Protein AF-A0A2G2LSQ3-F1 (afdb_monomer)

Secondary structure (DSSP, 8-state):
-PPPHHHHHHHHHHHHHHHHHHHHHHHHHH--TT--TT-TT-GGGGGS-HHHHHHHHHHHHHHTTHHHHHHHHHHHHHGGG-HHHHHHHHHHHHHHHHHHHHHHHHHHHHHHHHHHHHTTSS-HHHHHHHHHHHHHHHHHHHHHHHHHHHHHHHHHHTT-SSS-GGGGGG-HHHHHHHHHHHHHH-HHHHTTTGGGHHHHHHHHHHHHHHHHHHHSPPS--

Foldseek 3Di:
DQDWLVLLLVLLVLLLVLLVQLLQLLCLLQADLVFPVPPPLSLSLLVRDLVSLVSSLCSNLVSLQSNLSNLLSQLSQLPQLPNVLSVVSSVLRNVLSVLVSVLSNLSSVLSVQSNCVVVVNHDSVVNVVSCVVRVVSVVSSVVSQVSSLVSLLVSLCVVRGLDHNVCNCLRLVNQLVVLVVCCVVPVSVSSSQNSSSSSSSSSVNSVVSSVSSVVDDTPPD

Structure (mmCIF, N/CA/C/O backbone):
data_AF-A0A2G2LSQ3-F1
#
_entry.id   AF-A0A2G2LSQ3-F1
#
loop_
_atom_site.group_PDB
_atom_site.id
_atom_site.type_symbol
_atom_site.label_atom_id
_atom_site.label_alt_id
_atom_site.label_comp_id
_atom_site.label_asym_id
_atom_site.label_entity_id
_atom_site.label_seq_id
_atom_site.pdbx_PDB_ins_code
_atom_site.Cartn_x
_atom_site.Cartn_y
_atom_site.Cartn_z
_atom_site.occupancy
_atom_site.B_iso_or_equiv
_atom_site.auth_seq_id
_atom_site.auth_comp_id
_atom_site.auth_asym_id
_atom_site.auth_atom_id
_atom_site.pdbx_PDB_model_num
ATOM 1 N N . MET A 1 1 ? -11.270 12.150 25.587 1.00 50.59 1 MET A N 1
ATOM 2 C CA . MET A 1 1 ? -12.372 12.350 24.628 1.00 50.59 1 MET A CA 1
ATOM 3 C C . MET A 1 1 ? -12.468 11.132 23.730 1.00 50.59 1 MET A C 1
ATOM 5 O O . MET A 1 1 ? -11.438 10.625 23.282 1.00 50.59 1 MET A O 1
ATOM 9 N N . THR A 1 2 ? -13.680 10.619 23.575 1.00 69.19 2 THR A N 1
ATOM 10 C CA . THR A 1 2 ? -14.031 9.554 22.632 1.00 69.19 2 THR A CA 1
ATOM 11 C C . THR A 1 2 ? -14.229 10.207 21.262 1.00 69.19 2 THR A C 1
ATOM 13 O O . THR A 1 2 ? -14.786 11.299 21.204 1.00 69.19 2 THR A O 1
ATOM 16 N N . GLU A 1 3 ? -13.708 9.620 20.181 1.00 82.12 3 GLU A N 1
ATOM 17 C CA . GLU A 1 3 ? -13.888 10.207 18.843 1.00 82.12 3 GLU A CA 1
ATOM 18 C C . GLU A 1 3 ? -15.335 10.070 18.394 1.00 82.12 3 GLU A C 1
ATOM 20 O O . GLU A 1 3 ? -15.947 9.019 18.596 1.00 82.12 3 GLU A O 1
ATOM 25 N N . THR A 1 4 ? -15.848 11.100 17.726 1.00 88.81 4 THR A N 1
ATOM 26 C CA . THR A 1 4 ? -17.188 11.031 17.143 1.00 88.81 4 THR A CA 1
ATOM 27 C C . THR A 1 4 ? -17.226 10.003 16.013 1.00 88.81 4 THR A C 1
ATOM 29 O O . THR A 1 4 ? -16.234 9.774 15.308 1.00 88.81 4 THR A O 1
ATOM 32 N N . LYS A 1 5 ? -18.407 9.423 15.779 1.00 91.81 5 LYS A N 1
ATOM 33 C CA . LYS A 1 5 ? -18.645 8.531 14.639 1.00 91.81 5 LYS A CA 1
ATOM 34 C C . LYS A 1 5 ? -18.251 9.181 13.309 1.00 91.81 5 LYS A C 1
ATOM 36 O O . LYS A 1 5 ? -17.610 8.535 12.485 1.00 91.81 5 LYS A O 1
ATOM 41 N N . SER A 1 6 ? -18.594 10.458 13.120 1.00 93.81 6 SER A N 1
ATOM 42 C CA . SER A 1 6 ? -18.275 11.212 11.900 1.00 93.81 6 SER A CA 1
ATOM 43 C C . SER A 1 6 ? -16.767 11.251 11.638 1.00 93.81 6 SER A C 1
ATOM 45 O O . SER A 1 6 ? -16.315 10.912 10.544 1.00 93.81 6 SER A O 1
ATOM 47 N N . THR A 1 7 ? -15.971 11.547 12.671 1.00 96.38 7 THR A N 1
ATOM 48 C CA . THR A 1 7 ? -14.506 11.567 12.575 1.00 96.38 7 THR A CA 1
ATOM 49 C C . THR A 1 7 ? -13.942 10.194 12.199 1.00 96.38 7 THR A C 1
ATOM 51 O O . THR A 1 7 ? -13.053 10.097 11.348 1.00 96.38 7 THR A O 1
ATOM 54 N N . LEU A 1 8 ? -14.462 9.114 12.794 1.00 96.94 8 LEU A N 1
ATOM 55 C CA . LEU A 1 8 ? -14.026 7.750 12.477 1.00 96.94 8 LEU A CA 1
ATOM 56 C C . LEU A 1 8 ? -14.356 7.372 11.030 1.00 96.94 8 LEU A C 1
ATOM 58 O O . LEU A 1 8 ? -13.499 6.840 10.334 1.00 96.94 8 LEU A O 1
ATOM 62 N N . VAL A 1 9 ? -15.560 7.680 10.553 1.00 98.06 9 VAL A N 1
ATOM 63 C CA . VAL A 1 9 ? -15.958 7.392 9.169 1.00 98.06 9 VAL A CA 1
ATOM 64 C C . VAL A 1 9 ? -15.111 8.191 8.183 1.00 98.06 9 VAL A C 1
ATOM 66 O O . VAL A 1 9 ? -14.545 7.615 7.258 1.00 98.06 9 VAL A O 1
ATOM 69 N N . PHE A 1 10 ? -14.970 9.499 8.396 1.00 98.19 10 PHE A N 1
ATOM 70 C CA . PHE A 1 10 ? -14.227 10.371 7.489 1.00 98.19 10 PHE A CA 1
ATOM 71 C C . PHE A 1 10 ? -12.748 9.977 7.385 1.00 98.19 10 PHE A C 1
ATOM 73 O O . PHE A 1 10 ? -12.207 9.864 6.288 1.00 98.19 10 PHE A O 1
ATOM 80 N N . SER A 1 11 ? -12.103 9.687 8.515 1.00 98.44 11 SER A N 1
ATOM 81 C CA . SER A 1 11 ? -10.711 9.217 8.528 1.00 98.44 11 SER A CA 1
ATOM 82 C C . SER A 1 11 ? -10.531 7.846 7.862 1.00 98.44 11 SER A C 1
ATOM 84 O O . SER A 1 11 ? -9.532 7.632 7.174 1.00 98.44 11 SER A O 1
ATOM 86 N N . GLY A 1 12 ? -11.507 6.942 8.000 1.00 98.50 12 GLY A N 1
ATOM 87 C CA . GLY A 1 12 ? -11.527 5.662 7.288 1.00 98.50 12 GLY A CA 1
ATOM 88 C C . GLY A 1 12 ? -11.655 5.838 5.773 1.00 98.50 12 GLY A C 1
ATOM 89 O O . GLY A 1 12 ? -10.897 5.231 5.016 1.00 98.50 12 GLY A O 1
ATOM 90 N N . LEU A 1 13 ? -12.533 6.746 5.329 1.00 98.75 13 LEU A N 1
ATOM 91 C CA . LEU A 1 13 ? -12.680 7.109 3.916 1.00 98.75 13 LEU A CA 1
ATOM 92 C C . LEU A 1 13 ? -11.405 7.733 3.340 1.00 98.75 13 LEU A C 1
ATOM 94 O O . LEU A 1 13 ? -11.051 7.429 2.204 1.00 98.75 13 LEU A O 1
ATOM 98 N N . ILE A 1 14 ? -10.682 8.550 4.113 1.00 98.81 14 ILE A N 1
ATOM 99 C CA . ILE A 1 14 ? -9.376 9.078 3.693 1.00 98.81 14 ILE A CA 1
ATOM 100 C C . ILE A 1 14 ? -8.358 7.945 3.524 1.00 98.81 14 ILE A C 1
ATOM 102 O O . ILE A 1 14 ? -7.643 7.923 2.526 1.00 98.81 14 ILE A O 1
ATOM 106 N N . GLY A 1 15 ? -8.309 6.985 4.453 1.00 98.69 15 GLY A N 1
ATOM 107 C CA . GLY A 1 15 ? -7.459 5.798 4.315 1.00 98.69 15 GLY A CA 1
ATOM 108 C C . GLY A 1 15 ? -7.801 4.974 3.070 1.00 98.69 15 GLY A C 1
ATOM 109 O O . GLY A 1 15 ? -6.910 4.579 2.320 1.00 98.69 15 GLY A O 1
ATOM 110 N N . LEU A 1 16 ? -9.093 4.772 2.798 1.00 98.81 16 LEU A N 1
ATOM 111 C CA . LEU A 1 16 ? -9.562 4.091 1.591 1.00 98.81 16 LEU A CA 1
ATOM 112 C C . LEU A 1 16 ? -9.162 4.853 0.320 1.00 98.81 16 LEU A C 1
ATOM 114 O O . LEU A 1 16 ? -8.642 4.250 -0.616 1.00 98.81 16 LEU A O 1
ATOM 118 N N . ALA A 1 17 ? -9.351 6.174 0.297 1.00 98.75 17 ALA A N 1
ATOM 119 C CA . ALA A 1 17 ? -8.919 7.017 -0.811 1.00 98.75 17 ALA A CA 1
ATOM 120 C C . ALA A 1 17 ? -7.400 6.925 -1.022 1.00 98.75 17 ALA A C 1
ATOM 122 O O . ALA A 1 17 ? -6.960 6.780 -2.158 1.00 98.75 17 ALA A O 1
ATOM 123 N N . ALA A 1 18 ? -6.607 6.923 0.055 1.00 98.62 18 ALA A N 1
ATOM 124 C CA . ALA A 1 18 ? -5.162 6.714 -0.012 1.00 98.62 18 ALA A CA 1
ATOM 125 C C . ALA A 1 18 ? -4.829 5.392 -0.715 1.00 98.62 18 ALA A C 1
ATOM 127 O O . ALA A 1 18 ? -4.071 5.382 -1.681 1.00 98.62 18 ALA A O 1
ATOM 128 N N . ALA A 1 19 ? -5.445 4.288 -0.287 1.00 98.56 19 ALA A N 1
ATOM 129 C CA . ALA A 1 19 ? -5.182 2.973 -0.860 1.00 98.56 19 ALA A CA 1
ATOM 130 C C . ALA A 1 19 ? -5.569 2.867 -2.339 1.00 98.56 19 ALA A C 1
ATOM 132 O O . ALA A 1 19 ? -4.822 2.296 -3.133 1.00 98.56 19 ALA A O 1
ATOM 133 N N . LEU A 1 20 ? -6.695 3.463 -2.734 1.00 98.69 20 LEU A N 1
ATOM 134 C CA . LEU A 1 20 ? -7.134 3.470 -4.128 1.00 98.69 20 LEU A CA 1
ATOM 135 C C . LEU A 1 20 ? -6.245 4.354 -5.010 1.00 98.69 20 LEU A C 1
ATOM 137 O O . LEU A 1 20 ? -5.853 3.934 -6.098 1.00 98.69 20 LEU A O 1
ATOM 141 N N . LEU A 1 21 ? -5.893 5.557 -4.551 1.00 98.62 21 LEU A N 1
ATOM 142 C CA . LEU A 1 21 ? -5.072 6.496 -5.318 1.00 98.62 21 LEU A CA 1
ATOM 143 C C . LEU A 1 21 ? -3.624 6.009 -5.434 1.00 98.62 21 LEU A C 1
ATOM 145 O O . LEU A 1 21 ? -3.086 5.959 -6.539 1.00 98.62 21 LEU A O 1
ATOM 149 N N . VAL A 1 22 ? -3.012 5.576 -4.327 1.00 98.56 22 VAL A N 1
ATOM 150 C CA . VAL A 1 22 ? -1.654 5.012 -4.341 1.00 98.56 22 VAL A CA 1
ATOM 151 C C . VAL A 1 22 ? -1.624 3.703 -5.120 1.00 98.56 22 VAL A C 1
ATOM 153 O O . VAL A 1 22 ? -0.727 3.524 -5.936 1.00 98.56 22 VAL A O 1
ATOM 156 N N . GLY A 1 23 ? -2.624 2.833 -4.955 1.00 98.19 23 GLY A N 1
ATOM 157 C CA . GLY A 1 23 ? -2.755 1.614 -5.753 1.00 98.19 23 GLY A CA 1
ATOM 158 C C . GLY A 1 23 ? -2.879 1.903 -7.248 1.00 98.19 23 GLY A C 1
ATOM 159 O O . GLY A 1 23 ? -2.227 1.251 -8.055 1.00 98.19 23 GLY A O 1
ATOM 160 N N . THR A 1 24 ? -3.638 2.929 -7.635 1.00 98.50 24 THR A N 1
ATOM 161 C CA . THR A 1 24 ? -3.729 3.359 -9.039 1.00 98.50 24 THR A CA 1
ATOM 162 C C . THR A 1 24 ? -2.384 3.882 -9.546 1.00 98.50 24 THR A C 1
ATOM 164 O O . THR A 1 24 ? -1.952 3.517 -10.638 1.00 98.50 24 THR A O 1
ATOM 167 N N . GLY A 1 25 ? -1.685 4.696 -8.750 1.00 98.50 25 GLY A N 1
ATOM 168 C CA . GLY A 1 25 ? -0.350 5.183 -9.096 1.00 98.50 25 GLY A CA 1
ATOM 169 C C . GLY A 1 25 ? 0.663 4.046 -9.249 1.00 98.50 25 GLY A C 1
ATOM 170 O O . GLY A 1 25 ? 1.401 3.993 -10.231 1.00 98.50 25 GLY A O 1
ATOM 171 N N . GLU A 1 26 ? 0.638 3.079 -8.336 1.00 97.81 26 GLU A N 1
ATOM 172 C CA . GLU A 1 26 ? 1.460 1.874 -8.389 1.00 97.81 26 GLU A CA 1
ATOM 173 C C . GLU A 1 26 ? 1.161 1.013 -9.620 1.00 97.81 26 GLU A C 1
ATOM 175 O O . GLU A 1 26 ? 2.084 0.565 -10.305 1.00 97.81 26 GLU A O 1
ATOM 180 N N . TYR A 1 27 ? -0.115 0.846 -9.962 1.00 97.50 27 TYR A N 1
ATOM 181 C CA . TYR A 1 27 ? -0.526 0.145 -11.172 1.00 97.50 27 TYR A CA 1
ATOM 182 C C . TYR A 1 27 ? 0.035 0.824 -12.428 1.00 97.50 27 TYR A C 1
ATOM 184 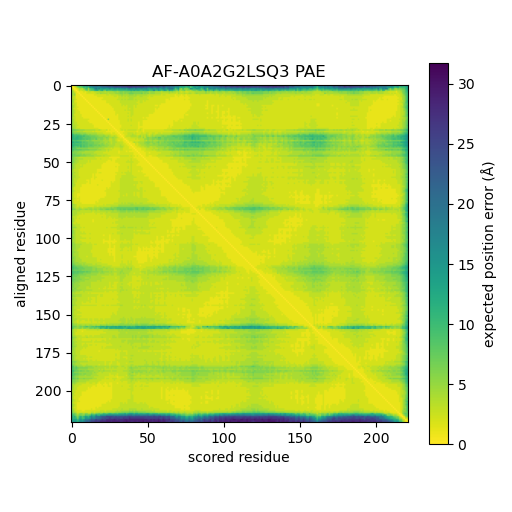O O . TYR A 1 27 ? 0.612 0.173 -13.302 1.00 97.50 27 TYR A O 1
ATOM 192 N N . LEU A 1 28 ? -0.063 2.154 -12.511 1.00 98.12 28 LEU A N 1
ATOM 193 C CA . LEU A 1 28 ? 0.515 2.917 -13.616 1.00 98.12 28 LEU A CA 1
ATOM 194 C C . LEU A 1 28 ? 2.035 2.721 -13.708 1.00 98.12 28 LEU A C 1
ATOM 196 O O . LEU A 1 28 ? 2.534 2.541 -14.817 1.00 98.12 28 LEU A O 1
ATOM 200 N N . LEU A 1 29 ? 2.730 2.678 -12.568 1.00 97.56 29 LEU A N 1
ATOM 201 C CA . LEU A 1 29 ? 4.185 2.527 -12.479 1.00 97.56 29 LEU A CA 1
ATOM 202 C C . LEU A 1 29 ? 4.710 1.137 -12.844 1.00 97.56 29 LEU A C 1
ATOM 204 O O . LEU A 1 29 ? 5.862 1.037 -13.256 1.00 97.56 29 LEU A O 1
ATOM 208 N N . GLN A 1 30 ? 3.931 0.073 -12.627 1.00 94.56 30 GLN A N 1
ATOM 209 C CA . GLN A 1 30 ? 4.481 -1.290 -12.616 1.00 94.56 30 GLN A CA 1
ATOM 210 C C . GLN A 1 30 ? 3.722 -2.301 -13.469 1.00 94.56 30 GLN A C 1
ATOM 212 O O . GLN A 1 30 ? 4.318 -3.301 -13.865 1.00 94.56 30 GLN A O 1
ATOM 217 N N . PHE A 1 31 ? 2.433 -2.085 -13.746 1.00 95.56 31 PHE A N 1
ATOM 218 C CA . PHE A 1 31 ? 1.625 -3.093 -14.427 1.00 95.56 31 PHE A CA 1
ATOM 219 C C . PHE A 1 31 ? 2.124 -3.347 -15.853 1.00 95.56 31 PHE A C 1
ATOM 221 O O . PHE A 1 31 ? 2.188 -2.424 -16.677 1.00 95.56 31 PHE A O 1
ATOM 228 N N . SER A 1 32 ? 2.385 -4.619 -16.142 1.00 92.75 32 SER A N 1
ATOM 229 C CA . SER A 1 32 ? 2.621 -5.139 -17.480 1.00 92.75 32 SER A CA 1
ATOM 230 C C . SER A 1 32 ? 1.603 -6.245 -17.779 1.00 92.75 32 SER A C 1
ATOM 232 O O . SER A 1 32 ? 1.489 -7.189 -16.992 1.00 92.75 32 SER A O 1
ATOM 234 N N . PRO A 1 33 ? 0.887 -6.196 -18.917 1.00 88.38 33 PRO A N 1
ATOM 235 C CA . PRO A 1 33 ? -0.039 -7.263 -19.293 1.00 88.38 33 PRO A CA 1
ATOM 236 C C . PRO A 1 33 ? 0.675 -8.596 -19.565 1.00 88.38 33 PRO A C 1
ATOM 238 O O . PRO A 1 33 ? 0.053 -9.647 -19.467 1.00 88.38 33 PRO A O 1
ATOM 241 N N . THR A 1 34 ? 1.976 -8.569 -19.875 1.00 86.75 34 THR A N 1
ATOM 242 C CA . THR A 1 34 ? 2.799 -9.774 -20.063 1.00 86.75 34 THR A CA 1
ATOM 243 C C . THR A 1 34 ? 3.348 -10.335 -18.746 1.00 86.75 34 THR A C 1
ATOM 245 O O . THR A 1 34 ? 4.009 -11.371 -18.750 1.00 86.75 34 THR A O 1
ATOM 248 N N . GLY A 1 35 ? 3.078 -9.678 -17.612 1.00 86.38 35 GLY A N 1
ATOM 249 C CA . GLY A 1 35 ? 3.615 -10.057 -16.310 1.00 86.38 35 GLY A CA 1
ATOM 250 C C . GLY A 1 35 ? 5.127 -9.840 -16.224 1.00 86.38 35 GLY A C 1
ATOM 251 O O . GLY A 1 35 ? 5.632 -8.792 -16.622 1.00 86.38 35 GLY A O 1
ATOM 252 N N . GLY A 1 36 ? 5.842 -10.824 -15.671 1.00 86.38 36 GLY A N 1
ATOM 253 C CA . GLY A 1 36 ? 7.302 -10.776 -15.514 1.00 86.38 36 GLY A CA 1
ATOM 254 C C . GLY A 1 36 ? 7.793 -10.222 -14.176 1.00 86.38 36 GLY A C 1
ATOM 255 O O . GLY A 1 36 ? 8.992 -10.077 -14.002 1.00 86.38 36 GLY A O 1
ATOM 25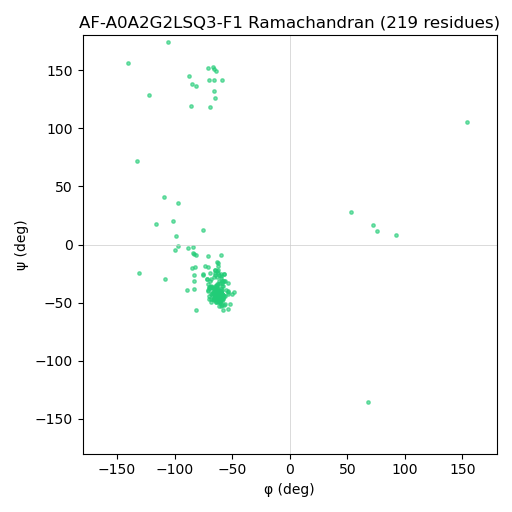6 N N . TYR A 1 37 ? 6.904 -9.983 -13.205 1.00 87.69 37 TYR A N 1
ATOM 257 C CA . TYR A 1 37 ? 7.212 -9.335 -11.916 1.00 87.69 37 TYR A CA 1
ATOM 258 C C . TYR A 1 37 ? 8.258 -10.043 -11.030 1.00 87.69 37 TYR A C 1
ATOM 260 O O . TYR A 1 37 ? 8.650 -9.495 -10.004 1.00 87.69 37 TYR A O 1
ATOM 268 N N . GLY A 1 38 ? 8.674 -11.260 -11.389 1.00 83.88 38 GLY A N 1
ATOM 269 C CA . GLY A 1 38 ? 9.741 -12.007 -10.717 1.00 83.88 38 GLY A CA 1
ATOM 270 C C . GLY A 1 38 ? 11.114 -11.898 -11.386 1.00 83.88 38 GLY A C 1
ATOM 271 O O . GLY A 1 38 ? 12.056 -12.509 -10.893 1.00 83.88 38 GLY A O 1
ATOM 272 N N . ASP A 1 39 ? 11.240 -11.176 -12.503 1.00 87.38 39 ASP A N 1
ATOM 273 C CA . ASP A 1 39 ? 12.524 -10.993 -13.186 1.00 87.38 39 ASP A CA 1
ATOM 274 C C . ASP A 1 39 ? 13.471 -10.114 -12.336 1.00 87.38 39 ASP A C 1
ATOM 276 O O . ASP A 1 39 ? 13.179 -8.945 -12.078 1.00 87.38 39 ASP A O 1
ATOM 280 N N . PRO A 1 40 ? 14.632 -10.623 -11.894 1.00 82.38 40 PRO A N 1
ATOM 281 C CA . PRO A 1 40 ? 15.561 -9.832 -11.086 1.00 82.38 40 PRO A CA 1
ATOM 282 C C . PRO A 1 40 ? 16.121 -8.603 -11.825 1.00 82.38 40 PRO A C 1
ATOM 284 O O . PRO A 1 40 ? 16.663 -7.706 -11.183 1.00 82.38 40 PRO A O 1
ATOM 287 N N . ASN A 1 41 ? 15.982 -8.543 -13.154 1.00 86.75 41 ASN A N 1
ATOM 288 C CA . ASN A 1 41 ? 16.489 -7.460 -13.993 1.00 86.75 41 ASN A CA 1
ATOM 289 C C . ASN A 1 41 ? 15.426 -6.416 -14.366 1.00 86.75 41 ASN A C 1
ATOM 291 O O . ASN A 1 41 ? 15.697 -5.550 -15.192 1.00 86.75 41 ASN A O 1
ATOM 295 N N . TYR A 1 42 ? 14.217 -6.482 -13.798 1.00 91.00 42 TYR A N 1
ATOM 296 C CA . TYR A 1 42 ? 13.126 -5.534 -14.070 1.00 91.00 42 TYR A CA 1
ATOM 297 C C . TYR A 1 42 ? 12.774 -5.360 -15.559 1.00 91.00 42 TYR A C 1
ATOM 299 O O . TYR A 1 42 ? 12.260 -4.310 -15.954 1.00 91.00 42 TYR A O 1
ATOM 307 N N . GLY A 1 43 ? 13.003 -6.373 -16.403 1.00 90.19 43 GLY A N 1
ATOM 308 C CA . GLY A 1 43 ? 12.854 -6.258 -17.856 1.00 90.19 43 GLY A CA 1
ATOM 309 C C . GLY A 1 43 ? 11.447 -5.848 -18.295 1.00 90.19 43 GLY A C 1
ATOM 310 O O . GLY A 1 43 ? 11.286 -5.105 -19.263 1.00 90.19 43 GLY A O 1
ATOM 311 N N . TRP A 1 44 ? 10.411 -6.232 -17.540 1.00 93.75 44 TRP A N 1
ATOM 312 C CA . TRP A 1 44 ? 9.032 -5.822 -17.825 1.00 93.75 44 TRP A CA 1
ATOM 313 C C . TRP A 1 44 ? 8.827 -4.306 -17.717 1.00 93.75 44 TRP A C 1
ATOM 315 O O . TRP A 1 44 ? 7.963 -3.759 -18.405 1.00 93.75 44 TRP A O 1
ATOM 325 N N . MET A 1 45 ? 9.611 -3.608 -16.888 1.00 95.31 45 MET A N 1
ATOM 326 C CA . MET A 1 45 ? 9.452 -2.169 -16.688 1.00 95.31 45 MET A CA 1
ATOM 327 C C . MET A 1 45 ? 9.861 -1.367 -17.927 1.00 95.31 45 MET A C 1
ATOM 329 O O . MET A 1 45 ? 9.312 -0.291 -18.147 1.00 95.31 45 MET A O 1
ATOM 333 N N . ALA A 1 46 ? 10.735 -1.913 -18.784 1.00 94.69 46 ALA A N 1
ATOM 334 C CA . ALA A 1 46 ? 11.126 -1.286 -20.050 1.00 94.69 46 ALA A CA 1
ATOM 335 C C . ALA A 1 46 ? 9.943 -1.111 -21.026 1.00 94.69 46 ALA A C 1
ATOM 337 O O . ALA A 1 46 ? 9.986 -0.265 -21.916 1.00 94.69 46 ALA A O 1
ATOM 338 N N . SER A 1 47 ? 8.873 -1.894 -20.848 1.00 93.88 47 SER A N 1
ATOM 339 C CA . SER A 1 47 ? 7.646 -1.815 -21.652 1.00 93.88 47 SER A CA 1
ATOM 340 C C . SER A 1 47 ? 6.666 -0.730 -21.190 1.00 93.88 47 SER A C 1
ATOM 342 O O . SER A 1 47 ? 5.664 -0.477 -21.862 1.00 93.88 47 SER A O 1
ATOM 344 N N . ILE A 1 48 ? 6.921 -0.085 -20.046 1.00 96.69 48 ILE A N 1
ATOM 345 C CA . ILE A 1 48 ? 5.995 0.873 -19.442 1.00 96.69 48 ILE A CA 1
ATOM 346 C C . ILE A 1 48 ? 6.234 2.265 -20.051 1.00 96.69 48 ILE A C 1
ATOM 348 O O . ILE A 1 48 ? 7.319 2.826 -19.898 1.00 96.69 48 ILE A O 1
ATOM 352 N N . PRO A 1 49 ? 5.228 2.874 -20.707 1.00 97.25 49 PRO A N 1
ATOM 353 C CA . PRO A 1 49 ? 5.362 4.205 -21.289 1.00 97.25 49 PRO A CA 1
ATOM 354 C C . PRO A 1 49 ? 5.723 5.271 -20.251 1.00 97.25 49 PRO A C 1
ATOM 356 O O . PRO A 1 49 ? 5.139 5.314 -19.166 1.00 97.25 49 PRO A O 1
ATOM 359 N N . PHE A 1 50 ? 6.588 6.215 -20.631 1.00 97.62 50 PHE A N 1
ATOM 360 C CA . PHE A 1 50 ? 7.004 7.322 -19.762 1.00 97.62 50 PHE A CA 1
ATOM 361 C C . PHE A 1 50 ? 5.822 8.112 -19.176 1.00 97.62 50 PHE A C 1
ATOM 363 O O . PHE A 1 50 ? 5.823 8.425 -17.990 1.00 97.62 50 PHE A O 1
ATOM 370 N N . ALA A 1 51 ? 4.767 8.357 -19.962 1.00 98.25 51 ALA A N 1
ATOM 371 C CA . ALA A 1 51 ? 3.564 9.040 -19.479 1.00 98.25 51 ALA A CA 1
ATOM 372 C C . ALA A 1 51 ? 2.902 8.307 -18.294 1.00 98.25 51 ALA A C 1
ATOM 374 O O . ALA A 1 51 ? 2.488 8.947 -17.328 1.00 98.25 51 ALA A O 1
ATOM 375 N N . ARG A 1 52 ? 2.859 6.965 -18.324 1.00 98.25 52 ARG A N 1
ATOM 376 C CA . ARG A 1 52 ? 2.353 6.158 -17.204 1.00 98.25 52 ARG A CA 1
ATOM 377 C C . ARG A 1 52 ? 3.273 6.253 -15.991 1.00 98.25 52 ARG A C 1
ATOM 379 O O . ARG A 1 52 ? 2.771 6.410 -14.882 1.00 98.25 52 ARG A O 1
ATOM 386 N N . LEU A 1 53 ? 4.592 6.214 -16.197 1.00 98.44 53 LEU A N 1
ATOM 387 C CA . LEU A 1 53 ? 5.567 6.370 -15.113 1.00 98.44 53 LEU A CA 1
ATOM 388 C C . LEU A 1 53 ? 5.422 7.734 -14.424 1.00 98.44 53 LEU A C 1
ATOM 390 O O . LEU A 1 53 ? 5.339 7.800 -13.201 1.00 98.44 53 LEU A O 1
ATOM 394 N N . GLN A 1 54 ? 5.321 8.811 -15.203 1.00 98.31 54 GLN A N 1
ATOM 395 C CA . GLN A 1 54 ? 5.172 10.170 -14.690 1.00 98.31 54 GLN A CA 1
ATOM 396 C C . GLN A 1 54 ? 3.855 10.349 -13.924 1.00 98.31 54 GLN A C 1
ATOM 398 O O . GLN A 1 54 ? 3.860 10.829 -12.790 1.00 98.31 54 GLN A O 1
ATOM 403 N N . MET A 1 55 ? 2.725 9.938 -14.511 1.00 98.50 55 MET A N 1
ATOM 404 C CA . MET A 1 55 ? 1.419 10.030 -13.849 1.00 98.50 55 MET A CA 1
ATOM 405 C C . MET A 1 55 ? 1.375 9.185 -12.576 1.00 98.50 55 MET A C 1
ATOM 407 O O . MET A 1 55 ? 0.926 9.659 -11.533 1.00 98.50 55 MET A O 1
ATOM 411 N N . GLY A 1 56 ? 1.868 7.948 -12.651 1.00 98.50 56 GLY A N 1
ATOM 412 C CA . GLY A 1 56 ? 1.884 7.032 -11.522 1.00 98.50 56 GLY A CA 1
ATOM 413 C C . GLY A 1 56 ? 2.760 7.523 -10.371 1.00 98.50 56 GLY A C 1
ATOM 414 O O . GLY A 1 56 ? 2.344 7.431 -9.218 1.00 98.50 56 GLY A O 1
ATOM 415 N N . HIS A 1 57 ? 3.915 8.123 -10.676 1.00 98.50 57 HIS A N 1
ATOM 416 C CA . HIS A 1 57 ? 4.819 8.719 -9.689 1.00 98.50 57 HIS A CA 1
ATOM 417 C C . HIS A 1 57 ? 4.127 9.805 -8.863 1.00 98.50 57 HIS A C 1
ATOM 419 O O . HIS A 1 57 ? 4.062 9.706 -7.638 1.00 98.50 57 HIS A O 1
ATOM 425 N N . PHE A 1 58 ? 3.573 10.825 -9.525 1.00 98.31 58 PHE A N 1
ATOM 426 C CA . PHE A 1 58 ? 2.930 11.934 -8.823 1.00 98.31 58 PHE A CA 1
ATOM 427 C C . PHE A 1 58 ? 1.667 11.491 -8.090 1.00 98.31 58 PHE A C 1
ATOM 429 O O . PHE A 1 58 ? 1.463 11.889 -6.944 1.00 98.31 58 PHE A O 1
ATOM 436 N N . LEU A 1 59 ? 0.849 10.633 -8.707 1.00 98.44 59 LEU A N 1
ATOM 437 C CA . LEU A 1 59 ? -0.366 10.130 -8.075 1.00 98.44 59 LEU A CA 1
ATOM 438 C C . LEU A 1 59 ? -0.051 9.341 -6.797 1.00 98.44 59 LEU A C 1
ATOM 440 O O . LEU A 1 59 ? -0.662 9.593 -5.760 1.00 98.44 59 LEU A O 1
ATOM 444 N N . ALA A 1 60 ? 0.928 8.430 -6.847 1.00 98.19 60 ALA A N 1
ATOM 445 C CA . ALA A 1 60 ? 1.316 7.632 -5.689 1.00 98.19 60 ALA A CA 1
ATOM 446 C C . ALA A 1 60 ? 1.935 8.489 -4.576 1.00 98.19 60 ALA A C 1
ATOM 448 O O . ALA A 1 60 ? 1.531 8.376 -3.421 1.00 98.19 60 ALA A O 1
ATOM 449 N N . ILE A 1 61 ? 2.882 9.373 -4.903 1.00 97.94 61 ILE A N 1
ATOM 450 C CA . ILE A 1 61 ? 3.598 10.168 -3.893 1.00 97.94 61 ILE A CA 1
ATOM 451 C C . ILE A 1 61 ? 2.678 11.181 -3.215 1.00 97.94 61 ILE A C 1
ATOM 453 O O . ILE A 1 61 ? 2.729 11.317 -1.995 1.00 97.94 61 ILE A O 1
ATOM 457 N N . LEU A 1 62 ? 1.828 11.881 -3.972 1.00 98.19 62 LEU A N 1
ATOM 458 C CA . LEU A 1 62 ? 0.945 12.903 -3.402 1.00 98.19 62 LEU A CA 1
ATOM 459 C C . LEU A 1 62 ? -0.187 12.293 -2.567 1.00 98.19 62 LEU A C 1
ATOM 461 O O . LEU A 1 62 ? -0.632 12.913 -1.603 1.00 98.19 62 LEU A O 1
ATOM 465 N N . ALA A 1 63 ? -0.634 11.078 -2.898 1.00 98.50 63 ALA A N 1
ATOM 466 C CA . ALA A 1 63 ? -1.661 10.383 -2.129 1.00 98.50 63 ALA A CA 1
ATOM 467 C C . ALA A 1 63 ? -1.106 9.641 -0.901 1.00 98.50 63 ALA A C 1
ATOM 469 O O . ALA A 1 63 ? -1.833 9.462 0.076 1.00 98.50 63 ALA A O 1
ATOM 470 N N . ALA A 1 64 ? 0.166 9.227 -0.905 1.00 98.06 64 ALA A N 1
ATOM 471 C CA . ALA A 1 64 ? 0.744 8.424 0.174 1.00 98.06 64 ALA A CA 1
ATOM 472 C C . ALA A 1 64 ? 0.628 9.038 1.587 1.00 98.06 64 ALA A C 1
ATOM 474 O O . ALA A 1 64 ? 0.308 8.286 2.510 1.00 98.06 64 ALA A O 1
ATOM 475 N N . PRO A 1 65 ? 0.789 10.360 1.812 1.00 98.25 65 PRO A N 1
ATOM 476 C CA . PRO A 1 65 ? 0.602 10.962 3.135 1.00 98.25 65 PRO A CA 1
ATOM 477 C C . PRO A 1 65 ? -0.782 10.717 3.753 1.00 98.25 65 PRO A C 1
ATOM 479 O O . PRO A 1 65 ? -0.912 10.696 4.977 1.00 98.25 65 PRO A O 1
ATOM 482 N N . LEU A 1 66 ? -1.816 10.474 2.939 1.00 98.50 66 LEU A N 1
ATOM 483 C CA . LEU A 1 66 ? -3.167 10.176 3.424 1.00 98.50 66 LEU A CA 1
ATOM 484 C C . LEU A 1 66 ? -3.232 8.853 4.210 1.00 98.50 66 LEU A C 1
ATOM 486 O O . LEU A 1 66 ? -4.097 8.697 5.076 1.00 98.50 66 LEU A O 1
ATOM 490 N N . TYR A 1 67 ? -2.279 7.933 4.006 1.00 98.38 67 TYR A N 1
ATOM 491 C CA . TYR A 1 67 ? -2.157 6.725 4.827 1.00 98.38 67 TYR A CA 1
ATOM 492 C C . TYR A 1 67 ? -1.926 7.028 6.310 1.00 98.38 67 TYR A C 1
ATOM 494 O O . TYR A 1 67 ? -2.339 6.229 7.150 1.00 98.38 67 TYR A O 1
ATOM 502 N N . LEU A 1 68 ? -1.335 8.177 6.664 1.00 98.31 68 LEU A N 1
ATOM 503 C CA . LEU A 1 68 ? -1.184 8.587 8.065 1.00 98.31 68 LEU A CA 1
ATOM 504 C C . LEU A 1 68 ? -2.551 8.718 8.750 1.00 98.31 68 LEU A C 1
ATOM 506 O O . LEU A 1 68 ? -2.735 8.255 9.876 1.00 98.31 68 LEU A O 1
ATOM 510 N N . ILE A 1 69 ? -3.527 9.288 8.042 1.00 98.56 69 ILE A N 1
ATOM 511 C CA . ILE A 1 69 ? -4.902 9.441 8.527 1.00 98.56 69 ILE A CA 1
ATOM 512 C C . ILE A 1 69 ? -5.604 8.078 8.563 1.00 98.56 69 ILE A C 1
ATOM 514 O O . ILE A 1 69 ? -6.291 7.768 9.537 1.00 98.56 69 ILE A O 1
ATOM 518 N N . GLY A 1 70 ? -5.367 7.221 7.565 1.00 98.50 70 GLY A N 1
ATOM 519 C CA . GLY A 1 70 ? -5.858 5.840 7.571 1.00 98.50 70 GLY A CA 1
ATOM 520 C C . GLY A 1 70 ? -5.350 5.034 8.775 1.00 98.50 70 GLY A C 1
ATOM 521 O O . GLY A 1 70 ? -6.122 4.380 9.472 1.00 98.50 70 GLY A O 1
ATOM 522 N N . TYR A 1 71 ? -4.063 5.112 9.105 1.00 98.44 71 TYR A N 1
ATOM 523 C CA . TYR A 1 71 ? -3.514 4.407 10.268 1.00 98.44 71 TYR A CA 1
ATOM 524 C C . TYR A 1 71 ? -3.870 5.040 11.606 1.00 98.44 71 TYR A C 1
ATOM 526 O O . TYR A 1 71 ? -3.957 4.340 12.622 1.00 98.44 71 TYR A O 1
ATOM 534 N N . TRP A 1 72 ? -4.125 6.346 11.622 1.00 98.56 72 TRP A N 1
ATOM 535 C CA . TRP A 1 72 ? -4.777 6.982 12.755 1.00 98.56 72 TRP A CA 1
ATOM 536 C C . TRP A 1 72 ? -6.166 6.375 12.976 1.00 98.56 72 TRP A C 1
ATOM 538 O O . TRP A 1 72 ? -6.435 5.892 14.074 1.00 98.56 72 TRP A O 1
ATOM 548 N N . HIS A 1 73 ? -6.992 6.274 11.929 1.00 98.38 73 HIS A N 1
ATOM 549 C CA . HIS A 1 73 ? -8.309 5.633 11.988 1.00 98.38 73 HIS A CA 1
ATOM 550 C C . HIS A 1 73 ? -8.241 4.219 12.587 1.00 98.38 73 HIS A C 1
ATOM 552 O O . HIS A 1 73 ? -8.931 3.924 13.565 1.00 98.38 73 HIS A O 1
ATOM 558 N N . ILE A 1 74 ? -7.352 3.362 12.073 1.00 98.31 74 ILE A N 1
ATOM 559 C CA . ILE A 1 74 ? -7.171 1.997 12.592 1.00 98.31 74 ILE A CA 1
ATOM 560 C C . ILE A 1 74 ? -6.795 2.002 14.079 1.00 98.31 74 ILE A C 1
ATOM 562 O O . ILE A 1 74 ? -7.358 1.234 14.863 1.00 98.31 74 ILE A O 1
ATOM 566 N N . GLY A 1 75 ? -5.884 2.889 14.488 1.00 98.00 75 GLY A N 1
ATOM 567 C CA . GLY A 1 75 ? -5.520 3.060 15.893 1.00 98.00 75 GLY A CA 1
ATOM 568 C C . GLY A 1 75 ? -6.723 3.416 16.763 1.00 98.00 75 GLY A C 1
ATOM 569 O O . GLY A 1 75 ? -6.943 2.783 17.795 1.00 98.00 75 GLY A O 1
ATOM 570 N N . GLN A 1 76 ? -7.561 4.361 16.333 1.00 97.50 76 GLN A N 1
ATOM 571 C CA . GLN A 1 76 ? -8.753 4.758 17.089 1.00 97.50 76 GLN A CA 1
ATOM 572 C C . GLN A 1 76 ? -9.769 3.615 17.224 1.00 97.50 76 GLN A C 1
ATOM 574 O O . GLN A 1 76 ? -10.377 3.458 18.287 1.00 97.50 76 GLN A O 1
ATOM 579 N N . MET A 1 77 ? -9.901 2.771 16.199 1.00 97.38 77 MET A N 1
ATOM 580 C CA . MET A 1 77 ? -10.764 1.586 16.237 1.00 97.38 77 MET A CA 1
ATOM 581 C C . MET A 1 77 ? -10.239 0.490 17.186 1.00 97.38 77 MET A C 1
ATOM 583 O O . MET A 1 77 ? -11.027 -0.212 17.826 1.00 97.38 77 MET A O 1
ATOM 587 N N . LEU A 1 78 ? -8.915 0.368 17.340 1.00 97.06 78 LEU A N 1
ATOM 588 C CA . LEU A 1 78 ? -8.266 -0.572 18.270 1.00 97.06 78 LEU A CA 1
ATOM 589 C C . LEU A 1 78 ? -8.138 -0.039 19.706 1.00 97.06 78 LEU A C 1
ATOM 591 O O . LEU A 1 78 ? -7.957 -0.823 20.640 1.00 97.06 78 LEU A O 1
ATOM 595 N N . LYS A 1 79 ? -8.221 1.283 19.890 1.00 95.94 79 LYS A N 1
ATOM 596 C CA . LYS A 1 79 ? -7.952 1.998 21.147 1.00 95.94 79 LYS A CA 1
ATOM 597 C C . LYS A 1 79 ? -8.639 1.417 22.388 1.00 95.94 79 LYS A C 1
ATOM 599 O O . LYS A 1 79 ? -7.948 1.355 23.410 1.00 95.94 79 LYS A O 1
ATOM 604 N N . PRO A 1 80 ? -9.913 0.966 22.352 1.00 94.38 80 PRO A N 1
ATOM 605 C CA . PRO A 1 80 ? -10.568 0.454 23.556 1.00 94.38 80 PRO A CA 1
ATOM 606 C C . PRO A 1 80 ? -9.891 -0.798 24.147 1.00 94.38 80 PRO A C 1
ATOM 608 O O . PRO A 1 80 ? -9.929 -0.984 25.357 1.00 94.38 80 PRO A O 1
ATOM 611 N N . ALA A 1 81 ? -9.167 -1.584 23.339 1.00 93.25 81 ALA A N 1
ATOM 612 C CA . ALA A 1 81 ? -8.455 -2.778 23.804 1.00 93.25 81 ALA A CA 1
ATOM 613 C C . ALA A 1 81 ? -7.068 -2.462 24.386 1.00 93.25 81 ALA A C 1
ATOM 615 O O . ALA A 1 81 ? -6.361 -3.358 24.844 1.00 93.25 81 ALA A O 1
ATOM 616 N N . GLY A 1 82 ? -6.600 -1.216 24.284 1.00 93.19 82 GLY A N 1
ATOM 617 C CA . GLY A 1 82 ? -5.267 -0.836 24.737 1.00 93.19 82 GLY A CA 1
ATOM 618 C C . GLY A 1 82 ? -4.708 0.377 23.991 1.00 93.19 82 GLY A C 1
ATOM 6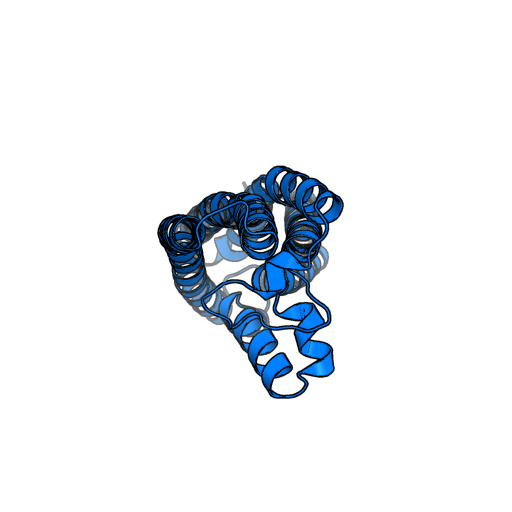19 O O . GLY A 1 82 ? -4.222 0.227 22.866 1.00 93.19 82 GLY A O 1
ATOM 620 N N . PRO A 1 83 ? -4.658 1.570 24.611 1.00 94.25 83 PRO A N 1
ATOM 621 C CA . PRO A 1 83 ? -4.228 2.794 23.933 1.00 94.25 83 PRO A CA 1
ATOM 622 C C . PRO A 1 83 ? -2.751 2.781 23.513 1.00 94.25 83 PRO A C 1
ATOM 624 O O . PRO A 1 83 ? -2.389 3.430 22.534 1.00 94.25 83 PRO A O 1
ATOM 627 N N . ARG A 1 84 ? -1.889 2.035 24.220 1.00 96.44 84 ARG A N 1
ATOM 628 C CA . ARG A 1 84 ? -0.460 1.910 23.875 1.00 96.44 84 ARG A CA 1
ATOM 629 C C . ARG A 1 84 ? -0.257 1.139 22.569 1.00 96.44 84 ARG A C 1
ATOM 631 O O . ARG A 1 84 ? 0.436 1.626 21.684 1.00 96.44 84 ARG A O 1
ATOM 638 N N . LEU A 1 85 ? -0.894 -0.027 22.437 1.00 96.50 85 LEU A N 1
ATOM 639 C CA . LEU A 1 85 ? -0.805 -0.851 21.228 1.00 96.50 85 LEU A CA 1
ATOM 640 C C . LEU A 1 85 ? -1.515 -0.196 20.039 1.00 96.50 85 LEU A C 1
ATOM 642 O O . LEU A 1 85 ? -0.996 -0.233 18.930 1.00 96.50 85 LEU A O 1
ATOM 646 N N . ALA A 1 86 ? -2.644 0.474 20.275 1.00 96.62 86 ALA A N 1
ATOM 647 C CA . ALA A 1 86 ? -3.313 1.281 19.258 1.00 96.62 86 ALA A CA 1
ATOM 648 C C . ALA A 1 86 ? -2.405 2.392 18.705 1.00 96.62 86 ALA A C 1
ATOM 650 O O . ALA A 1 86 ? -2.262 2.527 17.492 1.00 96.62 86 ALA A O 1
ATOM 651 N N . ARG A 1 87 ? -1.730 3.143 19.588 1.00 97.44 87 ARG A N 1
ATOM 652 C CA . ARG A 1 87 ? -0.758 4.167 19.180 1.00 97.44 87 ARG A CA 1
ATOM 653 C C . ARG A 1 87 ? 0.415 3.558 18.416 1.00 97.44 87 ARG A C 1
ATOM 655 O O . ARG A 1 87 ? 0.850 4.138 17.428 1.00 97.44 87 ARG A O 1
ATOM 662 N N . LEU A 1 88 ? 0.909 2.400 18.854 1.00 98.12 88 LEU A N 1
ATOM 663 C CA . LEU A 1 88 ? 1.982 1.695 18.159 1.00 98.12 88 LEU A CA 1
ATOM 664 C C . LEU A 1 88 ? 1.566 1.311 16.732 1.00 98.12 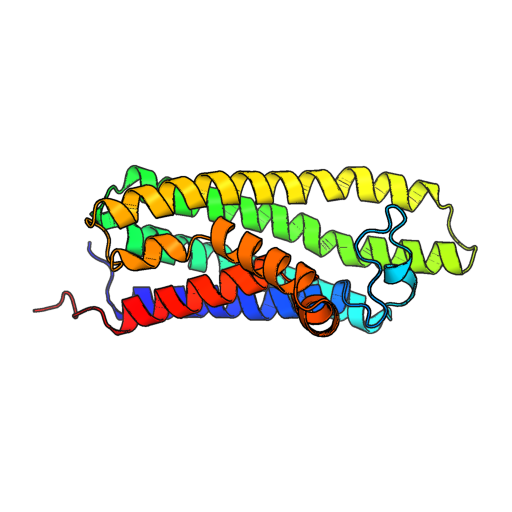88 LEU A C 1
ATOM 666 O O . LEU A 1 88 ? 2.344 1.534 15.815 1.00 98.12 88 LEU A O 1
ATOM 670 N N . VAL A 1 89 ? 0.339 0.819 16.524 1.00 98.12 89 VAL A N 1
ATOM 671 C CA . VAL A 1 89 ? -0.191 0.524 15.180 1.00 98.12 89 VAL A CA 1
ATOM 672 C C . VAL A 1 89 ? -0.253 1.780 14.315 1.00 98.12 89 VAL A C 1
ATOM 674 O O . VAL A 1 89 ? 0.184 1.737 13.168 1.00 98.12 89 VAL A O 1
ATOM 677 N N . THR A 1 90 ? -0.733 2.905 14.853 1.00 98.25 90 THR A N 1
ATOM 678 C CA . THR A 1 90 ? -0.757 4.176 14.114 1.00 98.25 90 THR A CA 1
ATOM 679 C C . THR A 1 90 ? 0.643 4.628 13.706 1.00 98.25 90 THR A C 1
ATOM 681 O O . THR A 1 90 ? 0.861 4.964 12.546 1.00 98.25 90 THR A O 1
ATOM 684 N N . LEU A 1 91 ? 1.598 4.616 14.641 1.00 98.44 91 LEU A N 1
ATOM 685 C CA . LEU A 1 91 ? 2.965 5.076 14.388 1.00 98.44 91 LEU A CA 1
ATOM 686 C C . LEU A 1 91 ? 3.714 4.148 13.430 1.00 98.44 91 LEU A C 1
ATOM 688 O O . LEU A 1 91 ? 4.321 4.627 12.478 1.00 98.44 91 LEU A O 1
ATOM 692 N N . LEU A 1 92 ? 3.652 2.833 13.658 1.00 98.25 92 LEU A N 1
ATOM 693 C CA . LEU A 1 92 ? 4.320 1.854 12.805 1.00 98.25 92 LEU A CA 1
ATOM 694 C C . LEU A 1 92 ? 3.721 1.841 11.406 1.00 98.25 92 LEU A C 1
ATOM 696 O O . LEU A 1 92 ? 4.469 1.895 10.441 1.00 98.25 92 LEU A O 1
ATOM 700 N N . GLY A 1 93 ? 2.394 1.805 11.285 1.00 97.62 93 GLY A N 1
ATOM 701 C CA . GLY A 1 93 ? 1.734 1.826 9.985 1.00 97.62 93 GLY A CA 1
ATOM 702 C C . GLY A 1 93 ? 1.996 3.117 9.217 1.00 97.62 93 GLY A C 1
ATOM 703 O O . GLY A 1 93 ? 2.377 3.066 8.050 1.00 97.62 93 GLY A O 1
ATOM 704 N N . GLY A 1 94 ? 1.899 4.268 9.891 1.00 96.94 94 GLY A N 1
ATOM 705 C CA . GLY A 1 94 ? 2.247 5.556 9.298 1.00 96.94 94 GLY A CA 1
ATOM 706 C C . GLY A 1 94 ? 3.699 5.605 8.816 1.00 96.94 94 GLY A C 1
ATOM 707 O O . GLY A 1 94 ? 3.949 5.937 7.661 1.00 96.94 94 GLY A O 1
ATOM 708 N N . TYR A 1 95 ? 4.651 5.190 9.657 1.00 97.81 95 TYR A N 1
ATOM 709 C CA . TYR A 1 95 ? 6.064 5.100 9.283 1.00 97.81 95 TYR A CA 1
ATOM 710 C C . TYR A 1 95 ? 6.306 4.119 8.126 1.00 97.81 95 TYR A C 1
ATOM 712 O O . TYR A 1 95 ? 7.010 4.447 7.174 1.00 97.81 95 TYR A O 1
ATOM 720 N N . GLY A 1 96 ? 5.684 2.938 8.165 1.00 97.81 96 GLY A N 1
ATOM 721 C CA . GLY A 1 96 ? 5.785 1.935 7.109 1.00 97.81 96 GLY A CA 1
ATOM 722 C C . GLY A 1 96 ? 5.358 2.491 5.755 1.00 97.81 96 GLY A C 1
ATOM 723 O O . GLY A 1 96 ? 6.071 2.309 4.773 1.00 97.81 96 GLY A O 1
ATOM 724 N N . PHE A 1 97 ? 4.251 3.236 5.699 1.00 96.75 97 PHE A N 1
ATOM 725 C CA . PHE A 1 97 ? 3.794 3.866 4.460 1.00 96.75 97 PHE A CA 1
ATOM 726 C C . PHE A 1 97 ? 4.601 5.097 4.047 1.00 96.75 97 PHE A C 1
ATOM 728 O O . PHE A 1 97 ? 4.692 5.361 2.853 1.00 96.75 97 PHE A O 1
ATOM 735 N N . MET A 1 98 ? 5.258 5.803 4.972 1.00 96.94 98 MET A N 1
ATOM 736 C CA . MET A 1 98 ? 6.266 6.805 4.598 1.00 96.94 98 MET A CA 1
ATOM 737 C C . MET A 1 98 ? 7.454 6.150 3.884 1.00 96.94 98 MET A C 1
ATOM 739 O O . MET A 1 98 ? 7.870 6.617 2.827 1.00 96.94 98 MET A O 1
ATOM 743 N N . VAL A 1 99 ? 7.962 5.031 4.410 1.00 97.88 99 VAL A N 1
ATOM 744 C CA . VAL A 1 99 ? 9.017 4.244 3.748 1.00 97.88 99 VAL A CA 1
ATOM 745 C C . VAL A 1 99 ? 8.517 3.678 2.413 1.00 97.88 99 VAL A C 1
ATOM 747 O O . VAL A 1 99 ? 9.210 3.766 1.400 1.00 97.88 99 VAL A O 1
ATOM 750 N N . GLY A 1 100 ? 7.282 3.173 2.384 1.00 97.25 100 GLY A N 1
ATOM 751 C CA . GLY A 1 100 ? 6.610 2.710 1.171 1.00 97.25 100 GLY A CA 1
ATOM 752 C C . GLY A 1 100 ? 6.463 3.801 0.106 1.00 97.25 100 GLY A C 1
ATOM 753 O O . GLY A 1 100 ? 6.629 3.509 -1.074 1.00 97.25 100 GLY A O 1
ATOM 754 N N . ALA A 1 101 ? 6.228 5.057 0.500 1.00 97.06 101 ALA A N 1
ATOM 755 C CA . ALA A 1 101 ? 6.156 6.203 -0.408 1.00 97.06 101 ALA A CA 1
ATOM 756 C C . ALA A 1 101 ? 7.499 6.468 -1.107 1.00 97.06 101 ALA A C 1
ATOM 758 O O . ALA A 1 101 ? 7.539 6.727 -2.310 1.00 97.06 101 ALA A O 1
ATOM 759 N N . VAL A 1 102 ? 8.608 6.352 -0.368 1.00 97.75 102 VAL A N 1
ATOM 760 C CA . VAL A 1 102 ? 9.958 6.448 -0.944 1.00 97.75 102 VAL A CA 1
ATOM 761 C C . VAL A 1 102 ? 10.200 5.290 -1.912 1.00 97.75 102 VAL A C 1
ATOM 763 O O . VAL A 1 102 ? 10.660 5.511 -3.033 1.00 97.75 102 VAL A O 1
ATOM 766 N N . TRP A 1 103 ? 9.830 4.069 -1.514 1.00 97.81 103 TRP A N 1
ATOM 767 C CA . TRP A 1 103 ? 9.963 2.882 -2.357 1.00 97.81 103 TRP A CA 1
ATOM 768 C C . TRP A 1 103 ? 9.193 3.012 -3.678 1.00 97.81 103 TRP A C 1
ATOM 770 O O . TRP A 1 103 ? 9.781 2.837 -4.748 1.00 97.81 103 TRP A O 1
ATOM 780 N N . ILE A 1 104 ? 7.901 3.362 -3.622 1.00 97.31 104 ILE A N 1
ATOM 781 C CA . ILE A 1 104 ? 7.051 3.469 -4.815 1.00 97.31 104 ILE A CA 1
ATOM 782 C C . ILE A 1 104 ? 7.470 4.647 -5.697 1.00 97.31 104 ILE A C 1
ATOM 784 O O . ILE A 1 104 ? 7.481 4.530 -6.921 1.00 97.31 104 ILE A O 1
ATOM 788 N N . GLY A 1 105 ? 7.899 5.760 -5.091 1.00 96.06 105 GLY A N 1
ATOM 789 C CA . GLY A 1 105 ? 8.393 6.927 -5.817 1.00 96.06 105 GLY A CA 1
ATOM 790 C C . GLY A 1 105 ? 9.620 6.617 -6.673 1.00 96.06 105 GLY A C 1
ATOM 791 O O . GLY A 1 105 ? 9.753 7.142 -7.780 1.00 96.06 105 GLY A O 1
ATOM 792 N N . GLN A 1 106 ? 10.473 5.699 -6.212 1.00 96.44 106 GLN A N 1
ATOM 793 C CA . GLN A 1 106 ? 11.658 5.265 -6.947 1.00 96.44 106 GLN A CA 1
ATOM 794 C C . GLN A 1 106 ? 11.354 4.360 -8.156 1.00 96.44 106 GLN A C 1
ATOM 796 O O . GLN A 1 106 ? 12.179 4.270 -9.068 1.00 96.44 106 GLN A O 1
ATOM 801 N N . ARG A 1 107 ? 10.164 3.741 -8.228 1.00 95.56 107 ARG A N 1
ATOM 802 C CA . ARG A 1 107 ? 9.783 2.841 -9.337 1.00 95.56 107 ARG A CA 1
ATOM 803 C C . ARG A 1 107 ? 9.759 3.546 -10.691 1.00 95.56 107 ARG A C 1
ATOM 805 O O . ARG A 1 107 ? 10.086 2.928 -11.698 1.00 95.56 107 ARG A O 1
ATOM 812 N N . ALA A 1 108 ? 9.434 4.839 -10.722 1.00 97.38 108 ALA A N 1
ATOM 813 C CA . ALA A 1 108 ? 9.466 5.619 -11.958 1.00 97.38 108 ALA A CA 1
ATOM 814 C C . ALA A 1 108 ? 10.874 5.652 -12.564 1.00 97.38 108 ALA A C 1
ATOM 816 O O . ALA A 1 108 ? 11.043 5.423 -13.759 1.00 97.38 108 ALA A O 1
ATOM 817 N N . PHE A 1 109 ? 11.890 5.866 -11.726 1.00 96.19 109 PHE A N 1
ATOM 818 C CA . PHE A 1 109 ? 13.277 5.899 -12.174 1.00 96.19 109 PHE A CA 1
ATOM 819 C C . PHE A 1 109 ? 13.779 4.512 -12.581 1.00 96.19 109 PHE A C 1
ATOM 821 O O . PHE A 1 109 ? 14.473 4.412 -13.584 1.00 96.19 109 PHE A O 1
ATOM 828 N N . LEU A 1 110 ? 13.377 3.442 -11.882 1.00 96.00 110 LEU A N 1
ATOM 829 C CA . LEU A 1 110 ? 13.679 2.072 -12.324 1.00 96.00 110 LEU A CA 1
ATOM 830 C C . LEU A 1 110 ? 13.117 1.793 -13.725 1.00 96.00 110 LEU A C 1
ATOM 832 O O . LEU A 1 110 ? 13.831 1.254 -14.566 1.00 96.00 110 LEU A O 1
ATOM 836 N N . GLY A 1 111 ? 11.880 2.216 -14.009 1.00 96.44 111 GLY A N 1
ATOM 837 C CA . GLY A 1 111 ? 11.277 2.059 -15.336 1.00 96.44 111 GLY A CA 1
ATOM 838 C C . GLY A 1 111 ? 11.988 2.858 -16.429 1.00 96.44 111 GLY A C 1
ATOM 839 O O . GLY A 1 111 ? 12.251 2.325 -17.505 1.00 96.44 111 GLY A O 1
ATOM 840 N N . ILE A 1 112 ? 12.370 4.106 -16.138 1.00 97.00 112 ILE A N 1
ATOM 841 C CA . ILE A 1 112 ? 13.152 4.944 -17.062 1.00 97.00 112 ILE A CA 1
ATOM 842 C C . ILE A 1 112 ? 14.514 4.298 -17.354 1.00 97.00 112 ILE A C 1
ATOM 844 O O . ILE A 1 112 ? 14.906 4.190 -18.514 1.00 97.00 112 ILE A O 1
ATOM 848 N N . THR A 1 113 ? 15.214 3.828 -16.320 1.00 96.69 113 THR A N 1
ATOM 849 C CA . THR A 1 113 ? 16.519 3.170 -16.459 1.00 96.69 113 THR A CA 1
ATOM 850 C C . THR A 1 113 ? 16.405 1.860 -17.238 1.00 96.69 113 THR A C 1
ATOM 852 O O . THR A 1 113 ? 17.205 1.626 -18.141 1.00 96.69 113 THR A O 1
ATOM 855 N N . ALA A 1 114 ? 15.388 1.037 -16.965 1.00 96.12 114 ALA A N 1
ATOM 856 C CA . ALA A 1 114 ? 15.134 -0.196 -17.712 1.00 96.12 114 ALA A CA 1
ATOM 857 C C . ALA A 1 114 ? 14.889 0.081 -19.207 1.00 96.12 114 ALA A C 1
ATOM 859 O O . ALA A 1 114 ? 15.447 -0.605 -20.064 1.00 96.12 114 ALA A O 1
ATOM 860 N N . ALA A 1 115 ? 14.117 1.123 -19.535 1.00 96.25 115 ALA A N 1
ATOM 861 C CA . ALA A 1 115 ? 13.897 1.540 -20.919 1.00 96.25 115 ALA A CA 1
ATOM 862 C C . ALA A 1 115 ? 15.186 2.045 -21.596 1.00 96.25 115 ALA A C 1
ATOM 864 O O . ALA A 1 115 ? 15.444 1.698 -22.748 1.00 96.25 115 ALA A O 1
ATOM 865 N N . ALA A 1 116 ? 16.021 2.815 -20.891 1.00 96.81 116 ALA A N 1
ATOM 866 C CA . ALA A 1 116 ? 17.307 3.290 -21.407 1.00 96.81 116 ALA A CA 1
ATOM 867 C C . ALA A 1 116 ? 18.294 2.136 -21.671 1.00 96.81 116 ALA A C 1
ATOM 869 O O . ALA A 1 116 ? 18.967 2.112 -22.701 1.00 96.81 116 ALA A O 1
ATOM 870 N N . ILE A 1 117 ? 18.334 1.132 -20.789 1.00 96.06 117 ILE A N 1
ATOM 871 C CA . ILE A 1 117 ? 19.130 -0.089 -20.991 1.00 96.06 117 ILE A CA 1
ATOM 872 C C . ILE A 1 117 ? 18.645 -0.846 -22.231 1.00 96.06 117 ILE A C 1
ATOM 874 O O . ILE A 1 117 ? 19.459 -1.218 -23.073 1.00 96.06 117 ILE A O 1
ATOM 878 N N . ALA A 1 118 ? 17.328 -1.019 -22.392 1.00 94.69 118 ALA A N 1
ATOM 879 C CA . ALA A 1 118 ? 16.754 -1.679 -23.566 1.00 94.69 118 ALA A CA 1
ATOM 880 C C . ALA A 1 118 ? 17.064 -0.942 -24.886 1.00 94.69 118 ALA A C 1
ATOM 882 O O . ALA A 1 118 ? 17.117 -1.565 -25.943 1.00 94.69 118 ALA A O 1
ATOM 883 N N . GLN A 1 119 ? 17.301 0.372 -24.826 1.00 96.00 119 GLN A N 1
ATOM 884 C CA . GLN A 1 119 ? 17.712 1.208 -25.961 1.00 96.00 119 GLN A CA 1
ATOM 885 C C . GLN A 1 119 ? 19.238 1.273 -26.156 1.00 96.00 119 GLN A C 1
ATOM 887 O O . GLN A 1 119 ? 19.703 1.919 -27.093 1.00 96.00 119 GLN A O 1
ATOM 892 N N . GLY A 1 120 ? 20.028 0.645 -25.280 1.00 96.19 120 GLY A N 1
ATOM 893 C CA . GLY A 1 120 ? 21.491 0.695 -25.324 1.00 96.19 120 GLY A CA 1
ATOM 894 C C . GLY A 1 120 ? 22.095 2.040 -24.902 1.00 96.19 120 GLY A C 1
ATOM 895 O O . GLY A 1 120 ? 23.258 2.300 -25.198 1.00 96.19 120 GLY A O 1
ATOM 896 N N . THR A 1 121 ? 21.332 2.903 -24.221 1.00 96.81 121 THR A N 1
ATOM 897 C CA . THR A 1 121 ? 21.771 4.247 -23.795 1.00 96.81 121 THR A CA 1
ATOM 898 C C . THR A 1 121 ? 22.198 4.317 -22.326 1.00 96.81 121 THR A C 1
ATOM 900 O O . THR A 1 121 ? 22.699 5.347 -21.879 1.00 96.81 121 THR A O 1
ATOM 903 N N . ALA A 1 122 ? 22.043 3.224 -21.573 1.00 95.50 122 ALA A N 1
ATOM 904 C CA . ALA A 1 122 ? 22.456 3.105 -20.178 1.00 95.50 122 ALA A CA 1
ATOM 905 C C . ALA A 1 122 ? 23.062 1.724 -19.882 1.00 95.50 122 ALA A C 1
ATOM 907 O O . ALA A 1 122 ? 22.776 0.741 -20.564 1.00 95.50 122 ALA A O 1
ATOM 908 N N . GLN A 1 123 ? 23.896 1.649 -18.843 1.00 94.62 123 GLN A N 1
ATOM 909 C CA . GLN A 1 123 ? 24.530 0.402 -18.413 1.00 94.62 123 GLN A CA 1
ATOM 910 C C . GLN A 1 123 ? 23.608 -0.395 -17.471 1.00 94.62 123 GLN A C 1
ATOM 912 O O . GLN A 1 123 ? 23.036 0.209 -16.559 1.00 94.62 123 GLN A O 1
ATOM 917 N N . PRO A 1 124 ? 23.514 -1.734 -17.611 1.00 92.88 124 PRO A N 1
ATOM 918 C CA . PRO A 1 124 ? 22.710 -2.583 -16.724 1.00 92.88 124 PRO A CA 1
ATOM 919 C C . PRO A 1 124 ? 23.020 -2.423 -15.227 1.00 92.88 124 PRO A C 1
ATOM 921 O O . PRO A 1 124 ? 22.115 -2.475 -14.397 1.00 92.88 124 PRO A O 1
ATOM 924 N N . GLU A 1 125 ? 24.278 -2.142 -14.879 1.00 94.19 125 GLU A N 1
ATOM 925 C CA . GLU A 1 125 ? 24.732 -1.973 -13.491 1.00 94.19 125 GLU A CA 1
ATOM 926 C C . GLU A 1 125 ? 24.020 -0.832 -12.743 1.00 94.19 125 GLU A C 1
ATOM 928 O O . GLU A 1 125 ? 23.818 -0.897 -11.527 1.00 94.19 125 GLU A O 1
ATOM 933 N N . LEU A 1 126 ? 23.569 0.203 -13.464 1.00 93.12 126 LEU A N 1
ATOM 934 C CA . LEU A 1 126 ? 22.798 1.299 -12.871 1.00 93.12 126 LEU A CA 1
ATOM 935 C C . LEU A 1 126 ? 21.482 0.790 -12.280 1.00 93.12 126 LEU A C 1
ATOM 937 O O . LEU A 1 126 ? 21.090 1.210 -11.192 1.00 93.12 126 LEU A O 1
ATOM 941 N N . LEU A 1 127 ? 20.820 -0.143 -12.965 1.00 94.25 127 LEU A N 1
ATOM 942 C CA . LEU A 1 127 ? 19.562 -0.716 -12.505 1.00 94.25 127 LEU A CA 1
ATOM 943 C C . LEU A 1 127 ? 19.768 -1.576 -11.256 1.00 94.25 127 LEU A C 1
ATOM 945 O O . LEU A 1 127 ? 19.006 -1.437 -10.302 1.00 94.25 127 LEU A O 1
ATOM 949 N N . HIS A 1 128 ? 20.827 -2.390 -11.220 1.00 92.56 128 HIS A N 1
ATOM 950 C CA . HIS A 1 128 ? 21.188 -3.174 -10.034 1.00 92.56 128 HIS A CA 1
ATOM 951 C C . HIS A 1 128 ? 21.508 -2.280 -8.832 1.00 92.56 128 HIS A C 1
ATOM 953 O O . HIS A 1 128 ? 21.005 -2.517 -7.730 1.00 92.56 128 HIS A O 1
ATOM 959 N N . THR A 1 129 ? 22.267 -1.203 -9.049 1.00 94.00 129 THR A N 1
ATOM 960 C CA . THR A 1 129 ? 22.585 -0.230 -7.997 1.00 94.00 129 THR A CA 1
ATOM 961 C C . THR A 1 129 ? 21.308 0.415 -7.455 1.00 94.00 129 THR A C 1
ATOM 963 O O . THR A 1 129 ? 21.084 0.423 -6.244 1.00 94.00 129 THR A O 1
ATOM 966 N N . MET A 1 130 ? 20.414 0.885 -8.330 1.00 93.94 130 MET A N 1
ATOM 967 C CA . MET A 1 130 ? 19.139 1.478 -7.914 1.00 93.94 130 MET A CA 1
ATOM 968 C C . MET A 1 130 ? 18.236 0.477 -7.184 1.00 93.94 130 MET A C 1
ATOM 970 O O . MET A 1 130 ? 17.653 0.817 -6.155 1.00 93.94 130 MET A O 1
ATOM 974 N N . ALA A 1 131 ? 18.144 -0.760 -7.675 1.00 93.75 131 ALA A N 1
ATOM 975 C CA . ALA A 1 131 ? 17.363 -1.819 -7.047 1.00 93.75 131 ALA A CA 1
ATOM 976 C C . ALA A 1 131 ? 17.885 -2.166 -5.646 1.00 93.75 131 ALA A C 1
ATOM 978 O O . ALA A 1 131 ? 17.087 -2.332 -4.725 1.00 93.75 131 ALA A O 1
ATOM 979 N N . SER A 1 132 ? 19.208 -2.195 -5.445 1.00 94.88 132 SER A N 1
ATOM 980 C CA . SER A 1 132 ? 19.807 -2.482 -4.133 1.00 94.88 132 SER A CA 1
ATOM 981 C C . SER A 1 132 ? 19.499 -1.420 -3.070 1.00 94.88 132 SER A C 1
ATOM 983 O O . SER A 1 132 ? 19.434 -1.742 -1.886 1.00 94.88 132 SER A O 1
ATOM 985 N N . LEU A 1 133 ? 19.243 -0.174 -3.483 1.00 94.44 133 LEU A N 1
ATOM 986 C CA . LEU A 1 133 ? 18.764 0.897 -2.605 1.00 94.44 133 LEU A CA 1
ATOM 987 C C . LEU A 1 133 ? 17.241 0.851 -2.407 1.00 94.44 133 LEU A C 1
ATOM 989 O O . LEU A 1 133 ? 16.745 1.242 -1.351 1.00 94.44 133 LEU A O 1
ATOM 993 N N . ASN A 1 134 ? 16.501 0.384 -3.415 1.00 95.19 134 ASN A N 1
ATOM 994 C CA . ASN A 1 134 ? 15.043 0.368 -3.415 1.00 95.19 134 ASN A CA 1
ATOM 995 C C . ASN A 1 134 ? 14.469 -0.832 -2.643 1.00 95.19 134 ASN A C 1
ATOM 997 O O . ASN A 1 134 ? 13.710 -0.647 -1.696 1.00 95.19 134 ASN A O 1
ATOM 1001 N N . GLU A 1 135 ? 14.837 -2.065 -2.991 1.00 93.81 135 GLU A N 1
ATOM 1002 C CA . GLU A 1 135 ? 14.223 -3.292 -2.456 1.00 93.81 135 GLU A CA 1
ATOM 1003 C C . GLU A 1 135 ? 14.296 -3.457 -0.920 1.00 93.81 135 GLU A C 1
ATOM 1005 O O . GLU A 1 135 ? 13.336 -3.959 -0.321 1.00 93.81 135 GLU A O 1
ATOM 1010 N N . PRO A 1 136 ? 15.340 -2.993 -0.203 1.00 96.50 136 PRO A N 1
ATOM 1011 C CA . PRO A 1 136 ? 15.317 -3.004 1.260 1.00 96.50 136 PRO A CA 1
ATOM 1012 C C . PRO A 1 136 ? 14.142 -2.218 1.866 1.00 96.50 136 PRO A C 1
ATOM 1014 O O . PRO A 1 136 ? 13.620 -2.610 2.912 1.00 96.50 136 PRO A O 1
ATOM 1017 N N . LEU A 1 137 ? 13.671 -1.153 1.207 1.00 97.19 137 LEU A N 1
ATOM 1018 C CA . LEU A 1 137 ? 12.570 -0.319 1.700 1.00 97.19 137 LEU A CA 1
ATOM 1019 C C . LEU A 1 137 ? 11.243 -1.090 1.745 1.00 97.19 137 LEU A C 1
ATOM 1021 O O . LEU A 1 137 ? 10.507 -0.996 2.731 1.00 97.19 137 LEU A O 1
ATOM 1025 N N . VAL A 1 138 ? 10.943 -1.911 0.729 1.00 94.88 138 VAL A N 1
ATOM 1026 C CA . VAL A 1 138 ? 9.725 -2.740 0.755 1.00 94.88 138 VAL A CA 1
ATOM 1027 C C . VAL A 1 138 ? 9.812 -3.830 1.823 1.00 94.88 138 VAL A C 1
ATOM 1029 O O . VAL A 1 138 ? 8.796 -4.183 2.422 1.00 94.88 138 VAL A O 1
ATOM 1032 N N . ASN A 1 139 ? 11.011 -4.321 2.149 1.00 95.62 139 ASN A N 1
ATOM 1033 C CA . ASN A 1 139 ? 11.193 -5.274 3.247 1.00 95.62 139 ASN A CA 1
ATOM 1034 C C . ASN A 1 139 ? 10.919 -4.644 4.619 1.00 95.62 139 ASN A C 1
ATOM 1036 O O . ASN A 1 139 ? 10.299 -5.292 5.463 1.00 95.62 139 ASN A O 1
ATOM 1040 N N . VAL A 1 140 ? 11.281 -3.372 4.824 1.00 96.19 140 VAL A N 1
ATOM 1041 C CA . VAL A 1 140 ? 10.881 -2.618 6.026 1.00 96.19 140 VAL A CA 1
ATOM 1042 C C . VAL A 1 140 ? 9.356 -2.528 6.118 1.00 96.19 140 VAL A C 1
ATOM 1044 O O . VAL A 1 140 ? 8.786 -2.850 7.160 1.00 96.19 140 VAL A O 1
ATOM 1047 N N . LEU A 1 141 ? 8.676 -2.173 5.022 1.00 95.38 141 LEU A N 1
ATOM 1048 C CA . LEU A 1 141 ? 7.211 -2.130 4.980 1.00 95.38 141 LEU A CA 1
ATOM 1049 C C . LEU A 1 141 ? 6.586 -3.505 5.282 1.00 95.38 141 LEU A C 1
ATOM 1051 O O . LEU A 1 141 ? 5.658 -3.595 6.085 1.00 95.38 141 LEU A O 1
ATOM 1055 N N . ARG A 1 142 ? 7.112 -4.589 4.700 1.00 95.19 142 ARG A N 1
ATOM 1056 C CA . ARG A 1 142 ? 6.650 -5.965 4.963 1.00 95.19 142 ARG A CA 1
ATOM 1057 C C . ARG A 1 142 ? 6.799 -6.339 6.437 1.00 95.19 142 ARG A C 1
ATOM 1059 O O . ARG A 1 142 ? 5.857 -6.870 7.022 1.00 95.19 142 ARG A O 1
ATOM 1066 N N . LEU A 1 143 ? 7.937 -6.020 7.055 1.00 97.56 143 LEU A N 1
ATOM 1067 C CA . LEU A 1 143 ? 8.161 -6.265 8.480 1.00 97.56 143 LEU A CA 1
ATOM 1068 C C . LEU A 1 143 ? 7.155 -5.496 9.346 1.00 97.56 143 LEU A C 1
ATOM 1070 O O . LEU A 1 143 ? 6.545 -6.074 10.248 1.00 97.56 143 LEU A O 1
ATOM 1074 N N . VAL A 1 144 ? 6.923 -4.218 9.036 1.00 97.12 144 VAL A N 1
ATOM 1075 C CA . VAL A 1 144 ? 5.888 -3.412 9.699 1.00 97.12 144 VAL A CA 1
ATOM 1076 C C . VAL A 1 144 ? 4.516 -4.075 9.562 1.00 97.12 144 VAL A C 1
ATOM 1078 O O . VAL A 1 144 ? 3.798 -4.181 10.557 1.00 97.12 144 VAL A O 1
ATOM 1081 N N . MET A 1 145 ? 4.157 -4.569 8.372 1.00 96.31 145 MET A N 1
ATOM 1082 C CA . MET A 1 145 ? 2.868 -5.232 8.150 1.00 96.31 145 MET A CA 1
ATOM 1083 C C . MET A 1 145 ? 2.711 -6.506 8.971 1.00 96.31 145 MET A C 1
ATOM 1085 O O . MET A 1 145 ? 1.620 -6.751 9.488 1.00 96.31 145 MET A O 1
ATOM 1089 N N . VAL A 1 146 ? 3.775 -7.290 9.154 1.00 98.00 146 VAL A N 1
ATOM 1090 C CA . VAL A 1 146 ? 3.751 -8.456 10.049 1.00 98.00 146 VAL A CA 1
ATOM 1091 C C . VAL A 1 146 ? 3.459 -8.014 11.483 1.00 98.00 146 VAL A C 1
ATOM 1093 O O . VAL A 1 146 ? 2.503 -8.499 12.088 1.00 98.00 146 VAL A O 1
ATOM 1096 N N . VAL A 1 147 ? 4.217 -7.048 12.012 1.00 98.25 147 VAL A N 1
ATOM 1097 C CA . VAL A 1 147 ? 4.053 -6.567 13.395 1.00 98.25 147 VAL A CA 1
ATOM 1098 C C . VAL A 1 147 ? 2.656 -5.981 13.623 1.00 98.25 147 VAL A C 1
ATOM 1100 O O . VAL A 1 147 ? 1.977 -6.351 14.583 1.00 98.25 147 VAL A O 1
ATOM 1103 N N . VAL A 1 148 ? 2.189 -5.114 12.721 1.00 98.00 148 VAL A N 1
ATOM 1104 C CA . VAL A 1 148 ? 0.843 -4.526 12.781 1.00 98.00 148 VAL A CA 1
ATOM 1105 C C . VAL A 1 148 ? -0.232 -5.609 12.726 1.00 98.00 148 VAL A C 1
ATOM 1107 O O . VAL A 1 148 ? -1.186 -5.549 13.499 1.00 98.00 148 VAL A O 1
ATOM 1110 N N . SER A 1 149 ? -0.075 -6.617 11.867 1.00 98.06 149 SER A N 1
ATOM 1111 C CA . SER A 1 149 ? -1.052 -7.703 11.729 1.00 98.06 149 SER A CA 1
ATOM 1112 C C . SER A 1 149 ? -1.140 -8.568 12.981 1.00 98.06 149 SER A C 1
ATOM 1114 O O . SER A 1 149 ? -2.238 -8.946 13.384 1.00 98.06 149 SER A O 1
ATOM 1116 N N . LEU A 1 150 ? -0.015 -8.845 13.643 1.00 97.94 150 LEU A N 1
ATOM 1117 C CA . LEU A 1 150 ? -0.011 -9.571 14.914 1.00 97.94 150 LEU A CA 1
ATOM 1118 C C . LEU A 1 150 ? -0.756 -8.787 16.002 1.00 97.94 150 LEU A C 1
ATOM 1120 O O . LEU A 1 150 ? -1.625 -9.345 16.675 1.00 97.94 150 LEU A O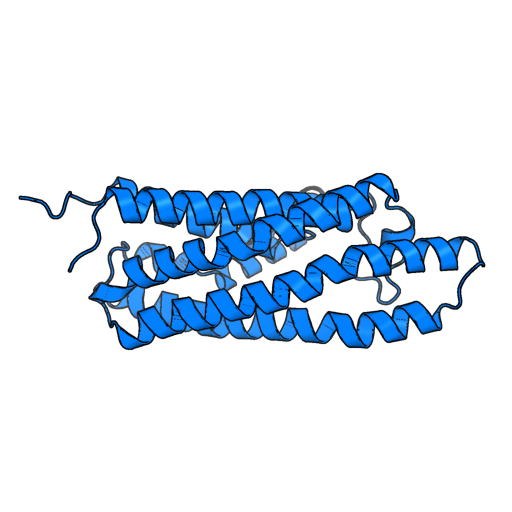 1
ATOM 1124 N N . ILE A 1 151 ? -0.477 -7.485 16.137 1.00 97.50 151 ILE A N 1
ATOM 1125 C CA . ILE A 1 151 ? -1.181 -6.621 17.096 1.00 97.50 151 ILE A CA 1
ATOM 1126 C C . ILE A 1 151 ? -2.680 -6.567 16.767 1.00 97.50 151 ILE A C 1
ATOM 1128 O O . ILE A 1 151 ? -3.505 -6.728 17.666 1.00 97.50 151 ILE A O 1
ATOM 1132 N N . TRP A 1 152 ? -3.030 -6.383 15.491 1.00 97.38 152 TRP A N 1
ATOM 1133 C CA . TRP A 1 152 ? -4.406 -6.375 14.987 1.00 97.38 152 TRP A CA 1
ATOM 1134 C C . TRP A 1 152 ? -5.164 -7.640 15.391 1.00 97.38 152 TRP A C 1
ATOM 1136 O O . TRP A 1 152 ? -6.204 -7.557 16.047 1.00 97.38 152 TRP A O 1
ATOM 1146 N N . MET A 1 153 ? -4.620 -8.813 15.059 1.00 97.25 153 MET A N 1
ATOM 1147 C CA . MET A 1 153 ? -5.257 -10.095 15.348 1.00 97.25 153 MET A CA 1
ATOM 1148 C C . MET A 1 153 ? -5.450 -10.287 16.853 1.00 97.25 153 MET A C 1
ATOM 1150 O O . MET A 1 153 ? -6.560 -10.578 17.298 1.00 97.25 153 MET A O 1
ATOM 1154 N N . VAL A 1 154 ? -4.403 -10.070 17.656 1.00 96.06 154 VAL A N 1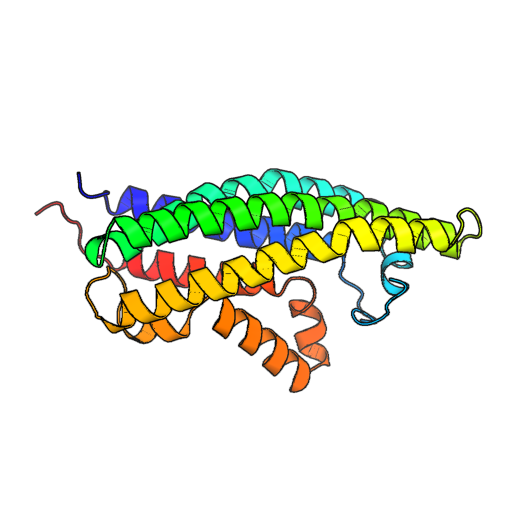
ATOM 1155 C CA . VAL A 1 154 ? -4.462 -10.260 19.115 1.00 96.06 154 VAL A CA 1
ATOM 1156 C C . VAL A 1 154 ? -5.476 -9.315 19.765 1.00 96.06 154 VAL A C 1
ATOM 1158 O O . VAL A 1 154 ? -6.288 -9.758 20.579 1.00 96.06 154 VAL A O 1
ATOM 1161 N N . GLN A 1 155 ? -5.465 -8.027 19.408 1.00 96.06 155 GLN A N 1
ATOM 1162 C CA . GLN A 1 155 ? -6.371 -7.038 19.999 1.00 96.06 155 GLN A CA 1
ATOM 1163 C C . GLN A 1 155 ? -7.837 -7.326 19.639 1.00 96.06 155 GLN A C 1
ATOM 1165 O O . GLN A 1 155 ? -8.697 -7.269 20.519 1.00 96.06 155 GLN A O 1
ATOM 1170 N N . ILE A 1 156 ? -8.130 -7.687 18.384 1.00 96.88 156 ILE A N 1
ATOM 1171 C CA . ILE A 1 156 ? -9.505 -7.970 17.942 1.00 96.88 156 ILE A CA 1
ATOM 1172 C C . ILE A 1 156 ? -10.027 -9.286 18.531 1.00 96.88 156 ILE A C 1
ATOM 1174 O O . ILE A 1 156 ? -11.171 -9.334 18.987 1.00 96.88 156 ILE A O 1
ATOM 1178 N N . MET A 1 157 ? -9.202 -10.337 18.608 1.00 96.00 157 MET A N 1
ATOM 1179 C CA . MET A 1 157 ? -9.610 -11.617 19.208 1.00 96.00 157 MET A CA 1
ATOM 1180 C C . MET A 1 157 ? -9.969 -11.487 20.694 1.00 96.00 157 MET A C 1
ATOM 1182 O O . MET A 1 157 ? -10.911 -12.131 21.156 1.00 96.00 157 MET A O 1
ATOM 1186 N N . ARG A 1 158 ? -9.291 -10.597 21.435 1.00 93.19 158 ARG A N 1
ATOM 1187 C CA . ARG A 1 158 ? -9.643 -10.267 22.831 1.00 93.19 158 ARG A CA 1
ATOM 1188 C C . ARG A 1 158 ? -11.037 -9.639 22.965 1.00 93.19 158 ARG A C 1
ATOM 1190 O O . ARG A 1 158 ? -11.607 -9.659 24.051 1.00 93.19 158 ARG A O 1
ATOM 1197 N N . GLY A 1 159 ? -11.615 -9.121 21.878 1.00 87.81 159 GLY A N 1
ATOM 1198 C CA . GLY A 1 159 ? -12.992 -8.620 21.824 1.00 87.81 159 GLY A CA 1
ATOM 1199 C C . GLY A 1 159 ? -13.210 -7.259 22.486 1.00 87.81 159 GLY A C 1
ATOM 1200 O O . GLY A 1 159 ? -14.352 -6.863 22.675 1.00 87.81 159 GLY A O 1
ATOM 1201 N N . GLN A 1 160 ? -12.140 -6.544 22.833 1.00 89.00 160 GLN A N 1
ATOM 1202 C CA . GLN A 1 160 ? -12.207 -5.238 23.498 1.00 89.00 160 GLN A CA 1
ATOM 1203 C C . GLN A 1 160 ? -11.975 -4.081 22.515 1.00 89.00 160 GLN A C 1
ATOM 1205 O O . GLN A 1 160 ? -11.572 -3.006 22.924 1.00 89.00 160 GLN A O 1
ATOM 1210 N N . THR A 1 161 ? -12.160 -4.288 21.209 1.00 94.88 161 THR A N 1
ATOM 1211 C CA . THR A 1 161 ? -11.996 -3.242 20.176 1.00 94.88 161 THR A CA 1
ATOM 1212 C C . THR A 1 161 ? -13.355 -2.781 19.657 1.00 94.88 161 THR A C 1
ATOM 1214 O O . THR A 1 161 ? -14.370 -3.398 19.970 1.00 94.88 161 THR A O 1
ATOM 1217 N N . ARG A 1 162 ? -13.389 -1.750 18.802 1.00 95.50 162 ARG A N 1
ATOM 1218 C CA . ARG A 1 162 ? -14.612 -1.401 18.055 1.00 95.50 162 ARG A CA 1
ATOM 1219 C C . ARG A 1 162 ? -14.954 -2.418 16.956 1.00 95.50 162 ARG A C 1
ATOM 1221 O O . ARG A 1 162 ? -16.037 -2.349 16.385 1.00 95.50 162 ARG A O 1
ATOM 1228 N N . TYR A 1 163 ? -14.053 -3.353 16.648 1.00 96.94 163 TYR A N 1
ATOM 1229 C CA . TYR A 1 163 ? -14.286 -4.369 15.631 1.00 96.94 163 TYR A CA 1
ATOM 1230 C C . TYR A 1 163 ? -14.991 -5.614 16.178 1.00 96.94 163 TYR A C 1
ATOM 1232 O O . TYR A 1 163 ? -14.670 -6.073 17.280 1.00 96.94 163 TYR A O 1
ATOM 1240 N N . PRO A 1 164 ? -15.868 -6.241 15.375 1.00 96.00 164 PRO A N 1
ATOM 1241 C CA . PRO A 1 164 ? -16.312 -7.601 15.639 1.00 96.00 164 PRO A CA 1
ATOM 1242 C C . PRO A 1 164 ? -15.141 -8.586 15.493 1.00 96.00 164 PRO A C 1
ATOM 1244 O O . PRO A 1 164 ? -14.233 -8.377 14.689 1.00 96.00 164 PRO A O 1
ATOM 1247 N N . ARG A 1 165 ? -15.174 -9.703 16.232 1.00 95.81 165 ARG A N 1
ATOM 1248 C CA . ARG A 1 165 ? -14.046 -10.655 16.302 1.00 95.81 165 ARG A CA 1
ATOM 1249 C C . ARG A 1 165 ? -13.612 -11.223 14.945 1.00 95.81 165 ARG A C 1
ATOM 1251 O O . ARG A 1 165 ? -12.425 -11.474 14.758 1.00 95.81 165 ARG A O 1
ATOM 1258 N N . PHE A 1 166 ? -14.533 -11.385 13.989 1.00 95.06 166 PHE A N 1
ATOM 1259 C CA . PHE A 1 166 ? -14.200 -11.899 12.653 1.00 95.06 166 PHE A CA 1
ATOM 1260 C C . PHE A 1 166 ? -13.246 -10.976 11.874 1.00 95.06 166 PHE A C 1
ATOM 1262 O O . PHE A 1 166 ? -12.521 -11.453 11.005 1.00 95.06 166 PHE A O 1
ATOM 1269 N N . MET A 1 167 ? -13.180 -9.678 12.212 1.00 97.75 167 MET A N 1
ATOM 1270 C CA . MET A 1 167 ? -12.234 -8.740 11.590 1.00 97.75 167 MET A CA 1
ATOM 1271 C C . MET A 1 167 ? -10.770 -9.114 11.843 1.00 97.75 167 MET A C 1
ATOM 1273 O O . MET A 1 167 ? -9.898 -8.656 11.110 1.00 97.75 167 MET A O 1
ATOM 1277 N N . ALA A 1 168 ? -10.476 -9.994 12.808 1.00 97.19 168 ALA A N 1
ATOM 1278 C CA . ALA A 1 168 ? -9.132 -10.533 12.994 1.00 97.19 168 ALA A CA 1
ATOM 1279 C C . ALA A 1 168 ? -8.594 -11.216 11.718 1.00 97.19 168 ALA A C 1
ATOM 1281 O O . ALA A 1 168 ? -7.399 -11.125 11.447 1.00 97.19 168 ALA A O 1
ATOM 1282 N N . LEU A 1 169 ? -9.465 -11.822 10.897 1.00 97.12 169 LEU A N 1
ATOM 1283 C CA . LEU A 1 169 ? -9.086 -12.468 9.631 1.00 97.12 169 LEU A CA 1
ATOM 1284 C C . LEU A 1 169 ? -8.691 -11.473 8.530 1.00 97.12 169 LEU A C 1
ATOM 1286 O O . LEU A 1 169 ? -7.999 -11.842 7.587 1.00 97.12 169 LEU A O 1
ATOM 1290 N N . PHE A 1 170 ? -9.086 -10.208 8.662 1.00 97.69 170 PHE A N 1
ATOM 1291 C CA . PHE A 1 170 ? -8.826 -9.149 7.688 1.00 97.69 170 PHE A CA 1
ATOM 1292 C C . PHE A 1 170 ? -7.595 -8.317 8.070 1.00 97.69 170 PHE A C 1
ATOM 1294 O O . PHE A 1 170 ? -7.568 -7.106 7.883 1.00 97.69 170 PHE A O 1
ATOM 1301 N N . SER A 1 171 ? -6.572 -8.956 8.646 1.00 97.44 171 SER A N 1
ATOM 1302 C CA . SER A 1 171 ? -5.296 -8.289 8.923 1.00 97.44 171 SER A CA 1
ATOM 1303 C C . SER A 1 171 ? -4.527 -8.004 7.621 1.00 97.44 171 SER A C 1
ATOM 1305 O O . SER A 1 171 ? -4.673 -8.770 6.662 1.00 97.44 171 SER A O 1
ATOM 1307 N N . PRO A 1 172 ? -3.674 -6.957 7.567 1.00 95.38 172 PRO A N 1
ATOM 1308 C CA . PRO A 1 172 ? -2.871 -6.656 6.379 1.00 95.38 172 PRO A CA 1
ATOM 1309 C C . PRO A 1 172 ? -2.102 -7.866 5.832 1.00 95.38 172 PRO A C 1
ATOM 1311 O O . PRO A 1 172 ? -2.088 -8.096 4.627 1.00 95.38 172 PRO A O 1
ATOM 1314 N N . LEU A 1 173 ? -1.498 -8.671 6.712 1.00 96.25 173 LEU A N 1
ATOM 1315 C CA . LEU A 1 173 ? -0.726 -9.852 6.335 1.00 96.25 173 LEU A CA 1
ATOM 1316 C C . LEU A 1 173 ? -1.603 -10.941 5.711 1.00 96.25 173 LEU A C 1
ATOM 1318 O O . LEU A 1 173 ? -1.235 -11.487 4.676 1.00 96.25 173 LEU A O 1
ATOM 1322 N N . LEU A 1 174 ? -2.753 -11.259 6.313 1.00 97.50 174 LEU A N 1
ATOM 1323 C CA . LEU A 1 174 ? -3.645 -12.296 5.782 1.00 97.50 174 LEU A CA 1
ATOM 1324 C C . LEU A 1 174 ? -4.267 -11.877 4.448 1.00 97.50 174 LEU A C 1
ATOM 1326 O O . LEU A 1 174 ? -4.374 -12.700 3.543 1.00 97.50 174 LEU A O 1
ATOM 1330 N N . LEU A 1 175 ? -4.610 -10.595 4.304 1.00 97.88 175 LEU A N 1
ATOM 1331 C CA . LEU A 1 175 ? -5.074 -10.024 3.040 1.00 97.88 175 LEU A CA 1
ATOM 1332 C C . LEU A 1 175 ? -3.983 -10.041 1.966 1.00 97.88 175 LEU A C 1
ATOM 1334 O O . LEU A 1 175 ? -4.255 -10.337 0.808 1.00 97.88 175 LEU A O 1
ATOM 1338 N N . LEU A 1 176 ? -2.734 -9.763 2.336 1.00 96.19 176 LEU A N 1
ATOM 1339 C CA . LEU A 1 176 ? -1.622 -9.850 1.397 1.00 96.19 176 LEU A CA 1
ATOM 1340 C C . LEU A 1 176 ? -1.392 -11.300 0.946 1.00 96.19 176 LEU A C 1
ATOM 1342 O O . LEU A 1 176 ? -1.270 -11.560 -0.249 1.00 96.19 176 LEU A O 1
ATOM 1346 N N . ILE A 1 177 ? -1.383 -12.250 1.886 1.00 96.69 177 ILE A N 1
ATOM 1347 C CA . ILE A 1 177 ? -1.256 -13.683 1.588 1.00 96.69 177 ILE A CA 1
ATOM 1348 C C . ILE A 1 177 ? -2.393 -14.141 0.671 1.00 96.69 177 ILE A C 1
ATOM 1350 O O . ILE A 1 177 ? -2.129 -14.848 -0.298 1.00 96.69 177 ILE A O 1
ATOM 1354 N N . SER A 1 178 ? -3.637 -13.726 0.925 1.00 97.00 178 SER A N 1
ATOM 1355 C CA . SER A 1 178 ? -4.775 -14.145 0.101 1.00 97.00 178 SER A CA 1
ATOM 1356 C C . SER A 1 178 ? -4.667 -13.658 -1.346 1.00 97.00 178 SER A C 1
ATOM 1358 O O . SER A 1 178 ? -5.027 -14.407 -2.250 1.00 97.00 178 SER A O 1
ATOM 1360 N N . ILE A 1 179 ? -4.094 -12.473 -1.591 1.00 96.19 179 ILE A N 1
ATOM 1361 C CA . ILE A 1 179 ? -3.821 -11.973 -2.949 1.00 96.19 179 ILE A CA 1
ATOM 1362 C C . ILE A 1 179 ? -2.787 -12.852 -3.667 1.00 96.19 179 ILE A C 1
ATOM 1364 O O . ILE A 1 179 ? -2.984 -13.206 -4.830 1.00 96.19 179 ILE A O 1
ATOM 1368 N N . PHE A 1 180 ? -1.705 -13.248 -2.992 1.00 94.81 180 PHE A N 1
ATOM 1369 C CA . PHE A 1 180 ? -0.697 -14.131 -3.592 1.00 94.81 180 PHE A CA 1
ATOM 1370 C C . PHE A 1 180 ? -1.206 -15.563 -3.794 1.00 94.81 180 PHE A C 1
ATOM 1372 O O . PHE A 1 180 ? -0.906 -16.176 -4.816 1.00 94.81 180 PHE A O 1
ATOM 1379 N N . VAL A 1 181 ? -2.022 -16.083 -2.873 1.00 96.56 181 VAL A N 1
ATOM 1380 C CA . VAL A 1 181 ? -2.710 -17.374 -3.042 1.00 96.56 181 VAL A CA 1
ATOM 1381 C C . VAL A 1 181 ? -3.678 -17.313 -4.224 1.00 96.56 181 VAL A C 1
ATOM 1383 O O . VAL A 1 181 ? -3.700 -18.228 -5.044 1.00 96.56 181 VAL A O 1
ATOM 1386 N N . PHE A 1 182 ? -4.432 -16.218 -4.362 1.00 94.88 182 PHE A N 1
ATOM 1387 C CA . PHE A 1 182 ? -5.305 -15.995 -5.512 1.00 94.88 182 PHE A CA 1
ATOM 1388 C C . PHE A 1 182 ? -4.516 -15.962 -6.823 1.00 94.88 182 PHE A C 1
ATOM 1390 O O . PHE A 1 182 ? -4.923 -16.604 -7.785 1.00 94.88 182 PHE A O 1
ATOM 1397 N N . PHE A 1 183 ? -3.361 -15.294 -6.858 1.00 93.88 183 PHE A N 1
ATOM 1398 C CA . PHE A 1 183 ? -2.479 -15.313 -8.025 1.00 93.88 183 PHE A CA 1
ATOM 1399 C C . PHE A 1 183 ? -1.946 -16.709 -8.349 1.00 93.88 183 PHE A C 1
ATOM 1401 O O . PHE A 1 183 ? -1.956 -17.094 -9.513 1.00 93.88 183 PHE A O 1
ATOM 1408 N N . ALA A 1 184 ? -1.535 -17.488 -7.347 1.00 94.06 184 ALA A N 1
ATOM 1409 C CA . ALA A 1 184 ? -1.073 -18.858 -7.560 1.00 94.06 184 ALA A CA 1
ATOM 1410 C C . ALA A 1 184 ? -2.184 -19.771 -8.114 1.00 94.06 184 ALA A C 1
ATOM 1412 O O . ALA A 1 184 ? -1.909 -20.657 -8.920 1.00 94.06 184 ALA A O 1
ATOM 1413 N N . TRP A 1 185 ? -3.436 -19.547 -7.705 1.00 96.06 185 TRP A N 1
ATOM 1414 C CA . TRP A 1 185 ? -4.588 -20.330 -8.156 1.00 96.06 185 TRP A CA 1
ATOM 1415 C C . TRP A 1 185 ? -5.160 -19.868 -9.506 1.00 96.06 185 TRP A C 1
ATOM 1417 O O . TRP A 1 185 ? -5.567 -20.699 -10.316 1.00 96.06 185 TRP A O 1
ATOM 1427 N N . GLN A 1 186 ? -5.193 -18.556 -9.763 1.00 94.56 186 GLN A N 1
ATOM 1428 C CA . GLN A 1 186 ? -5.738 -17.931 -10.974 1.00 94.56 186 GLN A CA 1
ATOM 1429 C C . GLN A 1 186 ? -4.767 -16.875 -11.540 1.00 94.56 186 GLN A C 1
ATOM 1431 O O . GLN A 1 186 ? -5.058 -15.675 -11.476 1.00 94.56 186 GLN A O 1
ATOM 1436 N N . PRO A 1 187 ? -3.626 -17.275 -12.138 1.00 90.81 187 PRO A N 1
ATOM 1437 C CA . PRO A 1 187 ? -2.587 -16.335 -12.574 1.00 90.81 187 PRO A CA 1
ATOM 1438 C C . PRO A 1 187 ? -3.076 -15.276 -13.569 1.00 90.81 187 PRO A C 1
ATOM 1440 O O . PRO A 1 187 ? -2.665 -14.116 -13.490 1.00 90.81 187 PRO A O 1
ATOM 1443 N N . ALA A 1 188 ? -3.996 -15.650 -14.466 1.00 90.00 188 ALA A N 1
ATOM 1444 C CA . ALA A 1 188 ? -4.567 -14.747 -15.466 1.00 90.00 188 ALA A CA 1
ATOM 1445 C C . ALA A 1 188 ? -5.280 -13.543 -14.831 1.00 90.00 188 ALA A C 1
ATOM 1447 O O . ALA A 1 188 ? -5.157 -12.427 -15.325 1.00 90.00 188 ALA A O 1
ATOM 1448 N N . LEU A 1 189 ? -5.977 -13.748 -13.709 1.00 89.50 189 LEU A N 1
ATOM 1449 C CA . LEU A 1 189 ? -6.645 -12.672 -12.975 1.00 89.50 189 LEU A CA 1
ATOM 1450 C C . LEU A 1 189 ? -5.720 -12.040 -11.931 1.00 89.50 189 LEU A C 1
ATOM 1452 O O . LEU A 1 189 ? -5.698 -10.820 -11.780 1.00 89.50 189 LEU A O 1
ATOM 1456 N N . GLY A 1 190 ? -4.909 -12.841 -11.239 1.00 89.31 190 GLY A N 1
ATOM 1457 C CA . GLY A 1 190 ? -4.009 -12.341 -10.201 1.00 89.31 190 GLY A CA 1
ATOM 1458 C C . GLY A 1 190 ? -2.912 -11.411 -10.728 1.00 89.31 190 GLY A C 1
ATOM 1459 O O . GLY A 1 190 ? -2.446 -10.543 -9.994 1.00 89.31 190 GLY A O 1
ATOM 1460 N N . THR A 1 191 ? -2.543 -11.512 -12.011 1.00 90.50 191 THR A N 1
ATOM 1461 C CA . THR A 1 191 ? -1.596 -10.588 -12.670 1.00 90.50 191 THR A CA 1
ATOM 1462 C C . THR A 1 191 ? -2.057 -9.125 -12.594 1.00 90.50 191 THR A C 1
ATOM 1464 O O . THR A 1 191 ? -1.224 -8.218 -12.593 1.00 90.50 191 THR A O 1
ATOM 1467 N N . TYR A 1 192 ? -3.365 -8.877 -12.466 1.00 91.06 192 TYR A N 1
ATOM 1468 C CA . TYR A 1 192 ? -3.932 -7.535 -12.312 1.00 91.06 192 TYR A CA 1
ATOM 1469 C C . TYR A 1 192 ? -3.880 -7.007 -10.872 1.00 91.06 192 TYR A C 1
ATOM 1471 O O . TYR A 1 192 ? -3.967 -5.798 -10.672 1.00 91.06 192 TYR A O 1
ATOM 1479 N N . THR A 1 193 ? -3.727 -7.880 -9.873 1.00 89.69 193 THR A N 1
ATOM 1480 C CA . THR A 1 193 ? -3.759 -7.508 -8.448 1.00 89.69 193 THR A CA 1
ATOM 1481 C C . THR A 1 193 ? -2.394 -7.570 -7.775 1.00 89.69 193 THR A C 1
ATOM 1483 O O . THR A 1 193 ? -2.143 -6.823 -6.837 1.00 89.69 193 THR A O 1
ATOM 1486 N N . VAL A 1 194 ? -1.491 -8.443 -8.232 1.00 92.44 194 VAL A N 1
ATOM 1487 C CA . VAL A 1 194 ? -0.145 -8.592 -7.650 1.00 92.44 194 VAL A CA 1
ATOM 1488 C C . VAL A 1 194 ? 0.677 -7.297 -7.676 1.00 92.44 194 VAL A C 1
ATOM 1490 O O . VAL A 1 194 ? 1.276 -6.987 -6.644 1.00 92.44 194 VAL A O 1
ATOM 1493 N N . PRO A 1 195 ? 0.690 -6.500 -8.766 1.00 93.00 195 PRO A N 1
ATOM 1494 C CA . PRO A 1 195 ? 1.468 -5.259 -8.811 1.00 93.00 195 PRO A CA 1
ATOM 1495 C C . PRO A 1 195 ? 1.070 -4.255 -7.741 1.00 93.00 195 PRO A C 1
ATOM 1497 O O . PRO A 1 195 ? 1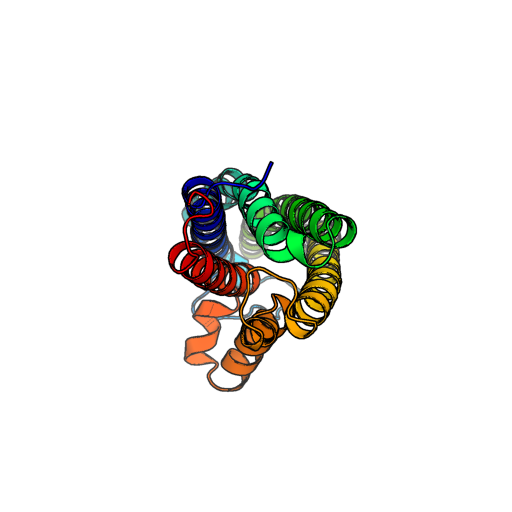.881 -3.423 -7.368 1.00 93.00 195 PRO A O 1
ATOM 1500 N N . THR A 1 196 ? -0.172 -4.338 -7.264 1.00 95.56 196 THR A N 1
ATOM 1501 C CA . THR A 1 196 ? -0.755 -3.431 -6.280 1.00 95.56 196 THR A CA 1
ATOM 1502 C C . THR A 1 196 ? -1.116 -4.137 -4.980 1.00 95.56 196 THR A C 1
ATOM 1504 O O . THR A 1 196 ? -1.878 -3.594 -4.184 1.00 95.56 196 THR A O 1
ATOM 1507 N N . ALA A 1 197 ? -0.577 -5.337 -4.726 1.00 95.75 197 ALA A N 1
ATOM 1508 C CA . ALA A 1 197 ? -1.077 -6.240 -3.689 1.00 95.75 197 ALA A CA 1
ATOM 1509 C C . ALA A 1 197 ? -1.168 -5.584 -2.302 1.00 95.75 197 ALA A C 1
ATOM 1511 O O . ALA A 1 197 ? -2.159 -5.755 -1.591 1.00 95.75 197 ALA A O 1
ATOM 1512 N N . MET A 1 198 ? -0.168 -4.778 -1.934 1.00 96.12 198 MET A N 1
ATOM 1513 C CA . MET A 1 198 ? -0.182 -4.027 -0.679 1.00 96.12 198 MET A CA 1
ATOM 1514 C C . MET A 1 198 ? -1.351 -3.034 -0.634 1.00 96.12 198 MET A C 1
ATOM 1516 O O . MET A 1 198 ? -2.113 -3.022 0.331 1.00 96.12 198 MET A O 1
ATOM 1520 N N . ASN A 1 199 ? -1.529 -2.227 -1.679 1.00 97.88 199 ASN A N 1
ATOM 1521 C CA . ASN A 1 199 ? -2.604 -1.241 -1.764 1.00 97.88 199 ASN A CA 1
ATOM 1522 C C . ASN A 1 199 ? -3.989 -1.901 -1.883 1.00 97.88 199 ASN A C 1
ATOM 1524 O O . ASN A 1 199 ? -4.939 -1.433 -1.264 1.00 97.88 199 ASN A O 1
ATOM 1528 N N . THR A 1 200 ? -4.115 -3.029 -2.586 1.00 97.62 200 THR A N 1
ATOM 1529 C CA . THR A 1 200 ? -5.353 -3.820 -2.649 1.00 97.62 200 THR A CA 1
ATOM 1530 C C . THR A 1 200 ? -5.737 -4.366 -1.275 1.00 97.62 200 THR A C 1
ATOM 1532 O O . THR A 1 200 ? -6.887 -4.219 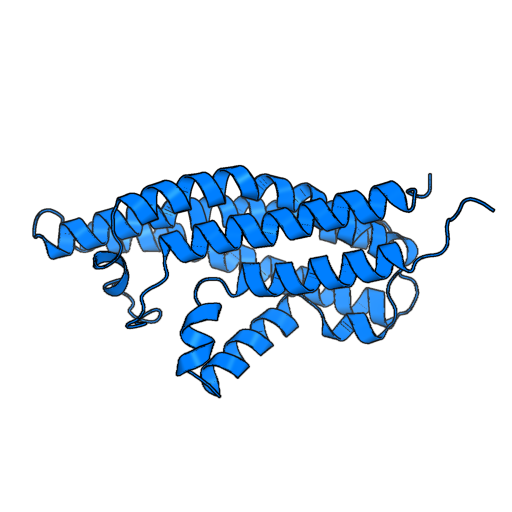-0.862 1.00 97.62 200 THR A O 1
ATOM 1535 N N . ALA A 1 201 ? -4.782 -4.927 -0.525 1.00 97.94 201 ALA A N 1
ATOM 1536 C CA . ALA A 1 201 ? -5.021 -5.375 0.846 1.00 97.94 201 ALA A CA 1
ATOM 1537 C C . ALA A 1 201 ? -5.503 -4.217 1.738 1.00 97.94 201 ALA A C 1
ATOM 1539 O O . ALA A 1 201 ? -6.468 -4.364 2.488 1.00 97.94 201 ALA A O 1
ATOM 1540 N N . HIS A 1 202 ? -4.890 -3.038 1.614 1.00 98.38 202 HIS A N 1
ATOM 1541 C CA . HIS A 1 202 ? -5.284 -1.865 2.394 1.00 98.38 202 HIS A CA 1
ATOM 1542 C C . HIS A 1 202 ? -6.626 -1.274 1.964 1.00 98.38 202 HIS A C 1
ATOM 1544 O O . HIS A 1 202 ? -7.383 -0.828 2.822 1.00 98.38 202 HIS A O 1
ATOM 1550 N N . ALA A 1 203 ? -6.971 -1.319 0.677 1.00 98.62 203 ALA A N 1
ATOM 1551 C CA . ALA A 1 203 ? -8.285 -0.905 0.202 1.00 98.62 203 ALA A CA 1
ATOM 1552 C C . ALA A 1 203 ? -9.386 -1.769 0.835 1.00 98.62 203 ALA A C 1
ATOM 1554 O O . ALA A 1 203 ? -10.361 -1.232 1.358 1.00 98.62 203 ALA A O 1
ATOM 1555 N N . VAL A 1 204 ? -9.197 -3.093 0.879 1.00 98.50 204 VAL A N 1
ATOM 1556 C CA . VAL A 1 204 ? -10.126 -4.010 1.561 1.00 98.50 204 VAL A CA 1
ATOM 1557 C C . VAL A 1 204 ? -10.192 -3.709 3.060 1.00 98.50 204 VAL A C 1
ATOM 1559 O O . VAL A 1 204 ? -11.285 -3.552 3.605 1.00 98.50 204 VAL A O 1
ATOM 1562 N N . LEU A 1 205 ? -9.040 -3.576 3.724 1.00 98.50 205 LEU A N 1
ATOM 1563 C CA . LEU A 1 205 ? -8.967 -3.271 5.154 1.00 98.50 205 LEU A CA 1
ATOM 1564 C C . LEU A 1 205 ? -9.702 -1.969 5.506 1.00 98.50 205 LEU A C 1
ATOM 1566 O O . LEU A 1 205 ? -10.544 -1.965 6.403 1.00 98.50 205 LEU A O 1
ATOM 1570 N N . PHE A 1 206 ? -9.409 -0.869 4.808 1.00 98.75 206 PHE A N 1
ATOM 1571 C CA . PHE A 1 206 ? -10.032 0.423 5.088 1.00 98.75 206 PHE A CA 1
ATOM 1572 C C . PHE A 1 206 ? -11.508 0.450 4.717 1.00 98.75 206 PHE A C 1
ATOM 1574 O O . PHE A 1 206 ? -12.288 1.041 5.463 1.00 98.75 206 PHE A O 1
ATOM 1581 N N . ALA A 1 207 ? -11.919 -0.215 3.635 1.00 98.75 207 ALA A N 1
ATOM 1582 C CA . ALA A 1 207 ? -13.331 -0.338 3.293 1.00 98.75 207 ALA A CA 1
ATOM 1583 C C . ALA A 1 207 ? -14.104 -1.044 4.416 1.00 98.75 207 ALA A C 1
ATOM 1585 O O . ALA A 1 207 ? -15.064 -0.489 4.949 1.00 98.75 207 ALA A O 1
ATOM 1586 N N . LEU A 1 208 ? -13.641 -2.220 4.849 1.00 98.56 208 LEU A N 1
ATOM 1587 C CA . LEU A 1 208 ? -14.279 -2.973 5.932 1.00 98.56 208 LEU A CA 1
ATOM 1588 C C . LEU A 1 208 ? -14.248 -2.215 7.260 1.00 98.56 208 LEU A C 1
ATOM 1590 O O . LEU A 1 208 ? -15.249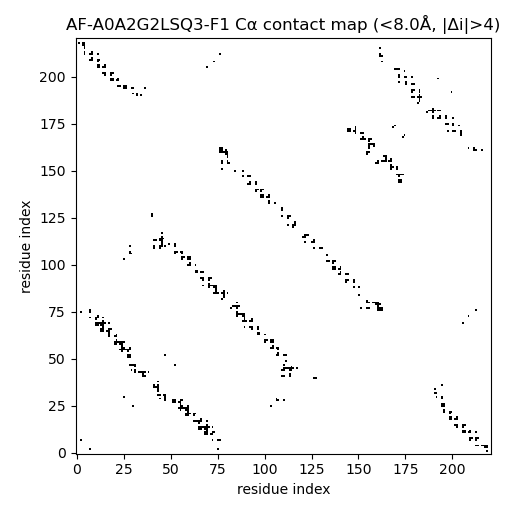 -2.167 7.972 1.00 98.56 208 LEU A O 1
ATOM 1594 N N . SER A 1 209 ? -13.123 -1.579 7.582 1.00 98.38 209 SER A N 1
ATOM 1595 C CA . SER A 1 209 ? -12.994 -0.782 8.799 1.00 98.38 209 SER A CA 1
ATOM 1596 C C . SER A 1 209 ? -13.960 0.404 8.824 1.00 98.38 209 SER A C 1
ATOM 1598 O O . SER A 1 209 ? -14.639 0.646 9.825 1.00 98.38 209 SER A O 1
ATOM 1600 N N . THR A 1 210 ? -14.092 1.098 7.693 1.00 98.44 210 THR A N 1
ATOM 1601 C CA . THR A 1 210 ? -15.034 2.211 7.531 1.00 98.44 210 THR A CA 1
ATOM 1602 C C . THR A 1 210 ? -16.478 1.732 7.634 1.00 98.44 210 THR A C 1
ATOM 1604 O O . THR A 1 210 ? -17.288 2.382 8.292 1.00 98.44 210 THR A O 1
ATOM 1607 N N . LEU A 1 211 ? -16.809 0.570 7.059 1.00 98.19 211 LEU A N 1
ATOM 1608 C CA . LEU A 1 211 ? -18.132 -0.043 7.208 1.00 98.19 211 LEU A CA 1
ATOM 1609 C C . LEU A 1 211 ? -18.450 -0.340 8.679 1.00 98.19 211 LEU A C 1
ATOM 1611 O O . LEU A 1 211 ? -19.545 -0.029 9.145 1.00 98.19 211 LEU A O 1
ATOM 1615 N N . VAL A 1 212 ? -17.494 -0.868 9.449 1.00 97.25 212 VAL A N 1
ATOM 1616 C CA . VAL A 1 212 ? -17.674 -1.074 10.896 1.00 97.25 212 VAL A CA 1
ATOM 1617 C C . VAL A 1 212 ? -17.893 0.256 11.628 1.00 97.25 212 VAL A C 1
ATOM 1619 O O . VAL A 1 212 ? -18.796 0.354 12.462 1.00 97.25 212 VAL A O 1
ATOM 1622 N N . ALA A 1 213 ? -17.133 1.303 11.295 1.00 96.62 213 ALA A N 1
ATOM 1623 C CA . ALA A 1 213 ? -17.337 2.640 11.858 1.00 96.62 213 ALA A CA 1
ATOM 1624 C C . ALA A 1 213 ? -18.735 3.206 11.525 1.00 96.62 213 ALA A C 1
ATOM 1626 O O . ALA A 1 213 ? -19.402 3.770 12.392 1.00 96.62 213 ALA A O 1
ATOM 1627 N N . LEU A 1 214 ? -19.231 2.992 10.302 1.00 96.25 214 LEU A N 1
ATOM 1628 C CA . LEU A 1 214 ? -20.582 3.382 9.877 1.00 96.25 214 LEU A CA 1
ATOM 1629 C C . LEU A 1 214 ? -21.682 2.640 10.648 1.00 96.25 214 LEU A C 1
ATOM 1631 O O . LEU A 1 214 ? -22.709 3.236 10.975 1.00 96.25 214 LEU A O 1
ATOM 1635 N N . MET A 1 215 ? -21.468 1.366 10.971 1.00 93.31 215 MET A N 1
ATOM 1636 C CA . MET A 1 215 ? -22.414 0.546 11.740 1.00 93.31 215 MET A CA 1
ATOM 1637 C C . MET A 1 215 ? -22.330 0.776 13.256 1.00 93.31 215 MET A C 1
ATOM 1639 O O . MET A 1 215 ? -23.181 0.296 14.002 1.00 93.31 215 MET A O 1
ATOM 1643 N N . SER A 1 216 ? -21.325 1.519 13.726 1.00 86.56 216 SER A N 1
ATOM 1644 C CA . SER A 1 216 ? -21.172 1.851 15.143 1.00 86.56 216 SER A CA 1
ATOM 1645 C C . SER A 1 216 ? -22.323 2.747 15.614 1.00 86.56 216 SER A C 1
ATOM 1647 O O . SER A 1 216 ? -22.771 3.643 14.884 1.00 86.56 216 SER A O 1
ATOM 1649 N N . LYS A 1 217 ? -22.804 2.520 16.843 1.00 78.38 217 LYS A N 1
ATOM 1650 C CA . LYS A 1 217 ? -23.752 3.435 17.498 1.00 78.38 217 LYS A CA 1
ATOM 1651 C C . LYS A 1 217 ? -23.071 4.791 17.723 1.00 78.38 217 LYS A C 1
ATOM 1653 O O . LYS A 1 217 ? -21.851 4.845 17.868 1.00 78.38 217 LYS A O 1
ATOM 1658 N N . ASN A 1 218 ? -23.845 5.877 17.705 1.00 70.31 218 ASN A N 1
ATOM 1659 C CA . ASN A 1 218 ? -23.320 7.169 18.141 1.00 70.31 218 ASN A CA 1
ATOM 1660 C C . ASN A 1 218 ? -23.013 7.068 19.635 1.00 70.31 218 ASN A C 1
ATOM 1662 O O . ASN A 1 218 ? -23.865 6.615 20.393 1.00 70.31 218 ASN A O 1
ATOM 1666 N N . ASP A 1 219 ? -21.825 7.511 20.040 1.00 58.78 219 ASP A N 1
ATOM 1667 C CA . ASP A 1 219 ? -21.435 7.599 21.452 1.00 58.78 219 ASP A CA 1
ATOM 1668 C C . ASP A 1 219 ? -22.126 8.809 22.158 1.00 58.78 219 ASP A C 1
ATOM 1670 O O . ASP A 1 219 ? -21.751 9.156 23.273 1.00 58.78 219 ASP A O 1
ATOM 1674 N N . ASP A 1 220 ? -23.141 9.430 21.526 1.00 47.19 220 ASP A N 1
ATOM 1675 C CA . ASP A 1 220 ? -23.831 10.669 21.944 1.00 47.19 220 ASP A CA 1
ATOM 1676 C C . ASP A 1 220 ? -25.278 10.437 22.452 1.00 47.19 220 ASP A C 1
ATOM 1678 O O . ASP A 1 220 ? -26.189 11.204 22.129 1.00 47.19 220 ASP A O 1
ATOM 1682 N N . THR A 1 221 ? -25.515 9.380 23.236 1.00 40.12 221 THR A N 1
ATOM 1683 C CA . THR A 1 221 ? -26.733 9.243 24.068 1.00 40.12 221 THR A CA 1
ATOM 1684 C C . THR A 1 221 ? -26.393 8.741 25.454 1.00 40.12 221 THR A C 1
ATOM 1686 O O . THR A 1 221 ? -25.822 7.626 25.518 1.00 40.12 221 THR A O 1
#

Mean predicted aligned error: 3.58 Å

Radius of gyration: 18.62 Å; Cα contacts (8 Å, |Δi|>4): 337; chains: 1; bounding box: 52×33×51 Å

pLDDT: mean 94.63, std 7.52, range [40.12, 98.81]

Nearest PDB structures (foldseek):
  3l39-assembly1_A  TM=2.721E-01  e=5.905E-01  Bacteroides thetaiotaomicron VPI-5482
  2cmr-assembly1_A  TM=2.576E-01  e=5.008E+00  Human immunodeficiency virus 1
  7cbc-assembly2_B  TM=2.680E-01  e=9.909E+00  synthetic construct
  8wi5-assembly1_A  TM=1.915E-01  e=3.643E+00  Homo sapiens

Sequence (221 aa):
MTETKSTLVFSGLIGLAAALLVGTGEYLLQFSPTGGYGDPNYGWMASIPFARLQMGHFLAILAAPLYLIGYWHIGQMLKPAGPRLARLVTLLGGYGFMVGAVWIGQRAFLGITAAAIAQGTAQPELLHTMASLNEPLVNVLRLVMVVVSLIWMVQIMRGQTRYPRFMALFSPLLLLISIFVFFAWQPALGTYTVPTAMNTAHAVLFALSTLVALMSKNDDT

Solvent-accessible surface area (backbone atoms only — not comparable to full-atom values): 10787 Å² total; per-residue (Å²): 134,82,81,52,49,67,60,44,28,52,26,14,50,42,17,24,49,16,20,51,40,23,24,51,10,38,37,44,39,60,61,39,99,85,45,56,90,82,47,93,76,46,65,49,32,37,75,52,54,66,72,37,22,54,53,10,29,54,41,20,47,72,27,34,68,36,36,42,45,22,22,43,32,53,16,63,40,36,27,77,53,36,60,67,62,14,50,48,38,18,52,44,46,26,49,25,42,55,42,39,32,56,35,56,44,48,39,32,55,52,23,53,46,33,32,32,34,77,70,70,75,43,62,69,65,59,53,54,55,51,44,68,68,35,56,60,33,52,50,53,28,51,53,37,36,49,55,43,22,52,53,45,29,56,41,19,63,71,55,41,27,73,50,63,50,73,57,31,68,56,21,56,46,52,37,36,50,50,49,54,51,44,22,74,76,40,50,87,64,22,60,75,44,59,67,23,31,70,27,52,25,41,28,53,39,24,48,54,50,22,52,48,38,65,72,47,75,71,91,84,123